Protein AF-0000000067522271 (afdb_homodimer)

Secondary structure (DSSP, 8-state):
---EEEEEEEEEEEEEES---TTT--TT--SSPPEEEEEEEEEEEESSHHHHHHHHHHHHHHT-EEEE-TTS-EEEEEEEEEEEEEE--SS-S-TT-EEEEEEEEE-TT--HHHHHHHH-GGG-/---EEEEEEEEEEEEEES---TTT--TT--SSPPEEEEEEEEEEEESSHHHHHHHHHHHHHHH-EEEE-TTS-EEEEEEEEEEEEEE--SS-S-TT-EEEEEEEEE-TT--HHHHHHHH-GGG-

Nearest PDB structures (foldseek):
  8scb-assembly1_DD  TM=2.820E-01  e=4.652E+00  Oryctolagus cuniculus

Foldseek 3Di:
DDKFKKKWKWKKKWDKDDDFAPVQDDPPDDPDDDIDMDIDIDIDIDPDQVRRQVVVVVVQQVPWDWDADSRRIIIITHTDDGDDMGTFDPDDPDPPGDRDDDDDDDDPPDDPVNVCCVPPVVVD/DDKFKKKWKWKKKWDKDDDFAPVQDDPPDDPDDDIDMDIDIDIDIDPDQVRRQVVVVVVQQVPWDWDADRRRIIIITHTDDGDDMGTFDPDDPDPPGDRDDDDDDDDPPDDPVNVCCVPPVVVD

Radius of gyration: 20.85 Å; Cα contacts (8 Å, |Δi|>4): 523; chains: 2; bounding box: 42×66×54 Å

Structure (mmCIF, N/CA/C/O backbone):
data_AF-0000000067522271-model_v1
#
loop_
_entity.id
_entity.type
_entity.pdbx_description
1 polymer S-ribosylhomocysteinase
#
loop_
_atom_site.group_PDB
_atom_site.id
_atom_site.type_symbol
_atom_site.label_atom_id
_atom_site.label_alt_id
_atom_site.label_comp_id
_atom_site.label_asym_id
_atom_site.label_entity_id
_atom_site.label_seq_id
_atom_site.pdbx_PDB_ins_code
_atom_site.Cartn_x
_atom_site.Cartn_y
_atom_site.Cartn_z
_atom_site.occupancy
_atom_site.B_iso_or_equiv
_atom_site.auth_seq_id
_atom_site.auth_comp_id
_atom_site.auth_asym_id
_atom_site.auth_atom_id
_atom_site.pdbx_PDB_model_num
ATOM 1 N N . MET A 1 1 ? -25.312 9.797 -12.719 1 64.62 1 MET A N 1
ATOM 2 C CA . MET A 1 1 ? -24.625 9.906 -11.438 1 64.62 1 MET A CA 1
ATOM 3 C C . MET A 1 1 ? -23.125 10.141 -11.633 1 64.62 1 MET A C 1
ATOM 5 O O . MET A 1 1 ? -22.562 9.742 -12.656 1 64.62 1 MET A O 1
ATOM 9 N N . GLN A 1 2 ? -22.516 11.109 -10.969 1 84.75 2 GLN A N 1
ATOM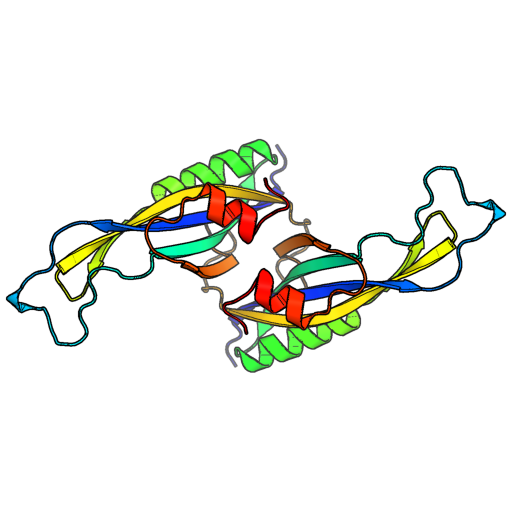 10 C CA . GLN A 1 2 ? -21.125 11.469 -11.172 1 84.75 2 GLN A CA 1
ATOM 11 C C . GLN A 1 2 ? -20.188 10.344 -10.727 1 84.75 2 GLN A C 1
ATOM 13 O O . GLN A 1 2 ? -20.422 9.711 -9.695 1 84.75 2 GLN A O 1
ATOM 18 N N . HIS A 1 3 ? -19.453 9.805 -11.672 1 93.75 3 HIS A N 1
ATOM 19 C CA . HIS A 1 3 ? -18.516 8.734 -11.352 1 93.75 3 HIS A CA 1
ATOM 20 C C . HIS A 1 3 ? -17.141 9.289 -11.031 1 93.75 3 HIS A C 1
ATOM 22 O O . HIS A 1 3 ? -16.672 10.219 -11.703 1 93.75 3 HIS A O 1
ATOM 28 N N . ASN A 1 4 ? -16.656 8.836 -9.914 1 97.12 4 ASN A N 1
ATOM 29 C CA . ASN A 1 4 ? -15.297 9.164 -9.484 1 97.12 4 ASN A CA 1
ATOM 30 C C . ASN A 1 4 ? -14.375 7.957 -9.586 1 97.12 4 ASN A C 1
ATOM 32 O O . ASN A 1 4 ? -14.82 6.84 -9.844 1 97.12 4 ASN A O 1
ATOM 36 N N . MET A 1 5 ? -13.102 8.312 -9.547 1 98.38 5 MET A N 1
ATOM 37 C CA . MET A 1 5 ? -12.102 7.25 -9.555 1 98.38 5 MET A CA 1
ATOM 38 C C . MET A 1 5 ? -11.719 6.848 -8.141 1 98.38 5 MET A C 1
ATOM 40 O O . MET A 1 5 ? -11.539 7.703 -7.273 1 98.38 5 MET A O 1
ATOM 44 N N . TYR A 1 6 ? -11.641 5.551 -7.906 1 98.81 6 TYR A N 1
ATOM 45 C CA . TYR A 1 6 ? -11.258 4.977 -6.625 1 98.81 6 TYR A CA 1
ATOM 46 C C . TYR A 1 6 ? -10.109 3.988 -6.797 1 98.81 6 TYR A C 1
ATOM 48 O O . TYR A 1 6 ? -9.977 3.352 -7.844 1 98.81 6 TYR A O 1
ATOM 56 N N . ALA A 1 7 ? -9.25 3.92 -5.844 1 98.94 7 ALA A N 1
ATOM 57 C CA . ALA A 1 7 ? -8.289 2.83 -5.691 1 98.94 7 ALA A CA 1
ATOM 58 C C . ALA A 1 7 ? -8.766 1.818 -4.656 1 98.94 7 ALA A C 1
ATOM 60 O O . ALA A 1 7 ? -9.078 2.184 -3.518 1 98.94 7 ALA A O 1
ATOM 61 N N . VAL A 1 8 ? -8.914 0.598 -5 1 98.94 8 VAL A N 1
ATOM 62 C CA . VAL A 1 8 ? -9.352 -0.466 -4.105 1 98.94 8 VAL A CA 1
ATOM 63 C C . VAL A 1 8 ? -8.18 -1.392 -3.787 1 98.94 8 VAL A C 1
ATOM 65 O O . VAL A 1 8 ? -7.559 -1.949 -4.691 1 98.94 8 VAL A O 1
ATOM 68 N N . LYS A 1 9 ? -7.84 -1.458 -2.533 1 98.88 9 LYS A N 1
ATOM 69 C CA . LYS A 1 9 ? -6.762 -2.322 -2.059 1 98.88 9 LYS A CA 1
ATOM 70 C C . LYS A 1 9 ? -7.281 -3.721 -1.737 1 98.88 9 LYS A C 1
ATOM 72 O O . LYS A 1 9 ? -8.188 -3.879 -0.917 1 98.88 9 LYS A O 1
ATOM 77 N N . LEU A 1 10 ? -6.672 -4.707 -2.35 1 98.88 10 LEU A N 1
ATOM 78 C CA . LEU A 1 10 ? -7.117 -6.094 -2.299 1 98.88 10 LEU A CA 1
ATOM 79 C C . LEU A 1 10 ? -6.012 -7 -1.76 1 98.88 10 LEU A C 1
ATOM 81 O O . LEU A 1 10 ? -4.828 -6.715 -1.94 1 98.88 10 LEU A O 1
ATOM 85 N N . LEU A 1 11 ? -6.445 -8.062 -1.114 1 98.69 11 LEU A N 1
ATOM 86 C CA . LEU A 1 11 ? -5.516 -9.07 -0.618 1 98.69 11 LEU A CA 1
ATOM 87 C C . LEU A 1 11 ? -5.809 -10.438 -1.237 1 98.69 11 LEU A C 1
ATOM 89 O O . LEU A 1 11 ? -6.938 -10.93 -1.162 1 98.69 11 LEU A O 1
ATOM 93 N N . PHE A 1 12 ? -4.809 -10.977 -1.893 1 98.5 12 PHE A N 1
ATOM 94 C CA . PHE A 1 12 ? -4.871 -12.328 -2.443 1 98.5 12 PHE A CA 1
ATOM 95 C C . PHE A 1 12 ? -3.906 -13.258 -1.714 1 98.5 12 PHE A C 1
ATOM 97 O O . PHE A 1 12 ? -2.939 -12.797 -1.102 1 98.5 12 PHE A O 1
ATOM 104 N N . GLU A 1 13 ? -4.176 -14.492 -1.814 1 97.38 13 GLU A N 1
ATOM 105 C CA . GLU A 1 13 ? -3.328 -15.531 -1.238 1 97.38 13 GLU A CA 1
ATOM 106 C C . GLU A 1 13 ? -2.982 -16.594 -2.273 1 97.38 13 GLU A C 1
ATOM 108 O O . GLU A 1 13 ? -3.846 -17.031 -3.041 1 97.38 13 GLU A O 1
ATOM 113 N N . SER A 1 14 ? -1.732 -16.922 -2.35 1 95.75 14 SER A N 1
ATOM 114 C CA . SER A 1 14 ? -1.323 -18.062 -3.16 1 95.75 14 SER A CA 1
ATOM 115 C C . SER A 1 14 ? -1.583 -19.375 -2.436 1 95.75 14 SER A C 1
ATOM 117 O O . SER A 1 14 ? -0.807 -19.781 -1.565 1 95.75 14 SER A O 1
ATOM 119 N N . VAL A 1 15 ? -2.611 -20.047 -2.826 1 93 15 VAL A N 1
ATOM 120 C CA . VAL A 1 15 ? -2.984 -21.297 -2.176 1 93 15 VAL A CA 1
ATOM 121 C C . VAL A 1 15 ? -2.414 -22.469 -2.961 1 93 15 VAL A C 1
ATOM 123 O O . VAL A 1 15 ? -2.688 -22.625 -4.152 1 93 15 VAL A O 1
ATOM 126 N N . HIS A 1 16 ? -1.598 -23.281 -2.314 1 90.56 16 HIS A N 1
ATOM 127 C CA . HIS A 1 16 ? -0.999 -24.469 -2.928 1 90.56 16 HIS A CA 1
ATOM 128 C C . HIS A 1 16 ? -1.847 -25.703 -2.676 1 90.56 16 HIS A C 1
ATOM 130 O O . HIS A 1 16 ? -2.307 -25.938 -1.554 1 90.56 16 HIS A O 1
ATOM 136 N N . SER A 1 17 ? -2.053 -26.297 -3.816 1 88.56 17 SER A N 1
ATOM 137 C CA . SER A 1 17 ? -2.797 -27.547 -3.674 1 88.56 17 SER A CA 1
ATOM 138 C C . SER A 1 17 ? -2.232 -28.625 -4.582 1 88.56 17 SER A C 1
ATOM 140 O O . SER A 1 17 ? -1.473 -28.344 -5.508 1 88.56 17 SER A O 1
ATOM 142 N N . GLY A 1 18 ? -2.527 -29.844 -4.203 1 85.69 18 GLY A N 1
ATOM 143 C CA . GLY A 1 18 ? -2.062 -30.984 -4.969 1 85.69 18 GLY A CA 1
ATOM 144 C C . GLY A 1 18 ? -0.725 -31.516 -4.492 1 85.69 18 GLY A C 1
ATOM 145 O O . GLY A 1 18 ? -0.062 -30.891 -3.66 1 85.69 18 GLY A O 1
ATOM 146 N N . GLU A 1 19 ? -0.359 -32.812 -4.953 1 88.12 19 GLU A N 1
ATOM 147 C CA . GLU A 1 19 ? 0.924 -33.438 -4.645 1 88.12 19 GLU A CA 1
ATOM 148 C C . GLU A 1 19 ? 1.947 -33.156 -5.746 1 88.12 19 GLU A C 1
ATOM 150 O O . GLU A 1 19 ? 1.602 -33.125 -6.926 1 88.12 19 GLU A O 1
ATOM 155 N N . PRO A 1 20 ? 3.139 -32.875 -5.289 1 90.12 20 PRO A N 1
ATOM 156 C CA . PRO A 1 20 ? 4.168 -32.719 -6.32 1 90.12 20 PRO A CA 1
ATOM 157 C C . PRO A 1 20 ? 4.363 -33.969 -7.164 1 90.12 20 PRO A C 1
ATOM 159 O O . PRO A 1 20 ? 4.133 -35.094 -6.688 1 90.12 20 PRO A O 1
ATOM 162 N N . ASP A 1 21 ? 4.711 -33.781 -8.422 1 92.62 21 ASP A N 1
ATOM 163 C CA . ASP A 1 21 ? 5.152 -34.875 -9.289 1 92.62 21 ASP A CA 1
ATOM 164 C C . ASP A 1 21 ? 6.527 -35.375 -8.867 1 92.62 21 ASP A C 1
ATOM 166 O O . ASP A 1 21 ? 7.523 -34.656 -8.984 1 92.62 21 ASP A O 1
ATOM 170 N N . PRO A 1 22 ? 6.582 -36.562 -8.43 1 92.06 22 PRO A N 1
ATOM 171 C CA . PRO A 1 22 ? 7.855 -37.094 -7.934 1 92.06 22 PRO A CA 1
ATOM 172 C C . PRO A 1 22 ? 8.961 -37.062 -8.984 1 92.06 22 PRO A C 1
ATOM 174 O O . PRO A 1 22 ? 10.141 -37 -8.648 1 92.06 22 PRO A O 1
ATOM 177 N N . THR A 1 23 ? 8.648 -37.156 -10.234 1 94.5 23 THR A N 1
ATOM 178 C CA . THR A 1 23 ? 9.641 -37.219 -11.312 1 94.5 23 THR A CA 1
ATOM 179 C C . THR A 1 23 ? 10.227 -35.812 -11.555 1 94.5 23 THR A C 1
ATOM 181 O O . THR A 1 23 ? 11.242 -35.688 -12.234 1 94.5 23 THR A O 1
ATOM 184 N N . LYS A 1 24 ? 9.594 -34.844 -10.953 1 92.94 24 LYS A N 1
ATOM 185 C CA . LYS A 1 24 ? 10.039 -33.469 -11.18 1 92.94 24 LYS A CA 1
ATOM 186 C C . LYS A 1 24 ? 10.758 -32.906 -9.953 1 92.94 24 LYS A C 1
ATOM 188 O O . LYS A 1 24 ? 11.352 -31.828 -10.008 1 92.94 24 LYS A O 1
ATOM 193 N N . MET A 1 25 ? 10.664 -33.594 -8.906 1 89.81 25 MET A N 1
ATOM 194 C CA . MET A 1 25 ? 11.25 -33.125 -7.66 1 89.81 25 MET A CA 1
ATOM 195 C C . MET A 1 25 ? 12.773 -33.156 -7.719 1 89.81 25 MET A C 1
ATOM 197 O O . MET A 1 25 ? 13.352 -34.125 -8.227 1 89.81 25 MET A O 1
ATOM 201 N N . ASP A 1 26 ? 13.359 -32.031 -7.293 1 91.62 26 ASP A N 1
ATOM 202 C CA . ASP A 1 26 ? 14.82 -31.953 -7.191 1 91.62 26 ASP A CA 1
ATOM 203 C C . ASP A 1 26 ? 15.25 -31.625 -5.77 1 91.62 26 ASP A C 1
ATOM 205 O O . ASP A 1 26 ? 14.453 -31.703 -4.832 1 91.62 26 ASP A O 1
ATOM 209 N N . GLU A 1 27 ? 16.5 -31.328 -5.516 1 90.38 27 GLU A N 1
ATOM 210 C CA . GLU A 1 27 ? 17.047 -31.125 -4.18 1 90.38 27 GLU A CA 1
ATOM 211 C C . GLU A 1 27 ? 16.547 -29.828 -3.572 1 90.38 27 GLU A C 1
ATOM 213 O O . GLU A 1 27 ? 16.656 -29.609 -2.363 1 90.38 27 GLU A O 1
ATOM 218 N N . HIS A 1 28 ? 15.844 -29.031 -4.426 1 87.38 28 HIS A N 1
ATOM 219 C CA . HIS A 1 28 ? 15.406 -27.734 -3.955 1 87.38 28 HIS A CA 1
ATOM 220 C C . HIS A 1 28 ? 13.93 -27.75 -3.564 1 87.38 28 HIS A C 1
ATOM 222 O O . HIS A 1 28 ? 13.398 -26.766 -3.066 1 87.38 28 HIS A O 1
ATOM 228 N N . TYR A 1 29 ? 13.312 -28.906 -3.768 1 87.62 29 TYR A N 1
ATOM 229 C CA . TYR A 1 29 ? 11.906 -29 -3.404 1 87.62 29 TYR A CA 1
ATOM 230 C C . TYR A 1 29 ? 11.719 -28.875 -1.896 1 87.62 29 TYR A C 1
ATOM 232 O O . TYR A 1 29 ? 12.414 -29.547 -1.123 1 87.62 29 TYR A O 1
ATOM 240 N N . GLU A 1 30 ? 10.781 -27.906 -1.518 1 82.62 30 GLU A N 1
ATOM 241 C CA . GLU A 1 30 ? 10.391 -27.766 -0.118 1 82.62 30 GLU A CA 1
ATOM 242 C C . GLU A 1 30 ? 8.883 -27.922 0.055 1 82.62 30 GLU A C 1
ATOM 244 O O . GLU A 1 30 ? 8.102 -27.219 -0.584 1 82.62 30 GLU A O 1
ATOM 249 N N . GLU A 1 31 ? 8.508 -28.859 0.869 1 75.94 31 GLU A N 1
ATOM 250 C CA . GLU A 1 31 ? 7.098 -29.125 1.128 1 75.94 31 GLU A CA 1
ATOM 251 C C . GLU A 1 31 ? 6.457 -28.016 1.942 1 75.94 31 GLU A C 1
ATOM 253 O O . GLU A 1 31 ? 5.293 -27.672 1.729 1 75.94 31 GLU A O 1
ATOM 258 N N . ASN A 1 32 ? 7.203 -27.484 2.918 1 76.31 32 ASN A N 1
ATOM 259 C CA . ASN A 1 32 ? 6.668 -26.469 3.811 1 76.31 32 ASN A CA 1
ATOM 260 C C . ASN A 1 32 ? 7.125 -25.062 3.402 1 76.31 32 ASN A C 1
ATOM 262 O O . ASN A 1 32 ? 7.812 -24.391 4.164 1 76.31 32 ASN A O 1
ATOM 266 N N . HIS A 1 33 ? 6.633 -24.75 2.211 1 77.19 33 HIS A N 1
ATOM 267 C CA . HIS A 1 33 ? 7.07 -23.438 1.725 1 77.19 33 HIS A CA 1
ATOM 268 C C . HIS A 1 33 ? 6.156 -22.328 2.234 1 77.19 33 HIS A C 1
ATOM 270 O O . HIS A 1 33 ? 4.984 -22.578 2.535 1 77.19 33 HIS A O 1
ATOM 276 N N . ASP A 1 34 ? 6.73 -21.188 2.371 1 81.56 34 ASP A N 1
ATOM 277 C CA . ASP A 1 34 ? 6.016 -19.984 2.758 1 81.56 34 ASP A CA 1
ATOM 278 C C . ASP A 1 34 ? 4.836 -19.719 1.823 1 81.56 34 ASP A C 1
ATOM 280 O O . ASP A 1 34 ? 4.824 -20.188 0.684 1 81.56 34 ASP A O 1
ATOM 284 N N . THR A 1 35 ? 3.832 -19.203 2.416 1 90.62 35 THR A N 1
ATOM 285 C CA . THR A 1 35 ? 2.705 -18.734 1.626 1 90.62 35 THR A CA 1
ATOM 286 C C . THR A 1 35 ? 2.965 -17.312 1.116 1 90.62 35 THR A C 1
ATOM 288 O O . THR A 1 35 ? 3.559 -16.5 1.82 1 90.62 35 THR A O 1
ATOM 291 N N . LEU A 1 36 ? 2.57 -17.109 -0.065 1 94.06 36 LEU A N 1
ATOM 292 C CA . LEU A 1 36 ? 2.713 -15.781 -0.662 1 94.06 36 LEU A CA 1
ATOM 293 C C . LEU A 1 36 ? 1.373 -15.055 -0.697 1 94.06 36 LEU A C 1
ATOM 295 O O . LEU A 1 36 ? 0.37 -15.609 -1.144 1 94.06 36 LEU A O 1
ATOM 299 N N . PHE A 1 37 ? 1.393 -13.891 -0.084 1 96.81 37 PHE A N 1
ATOM 300 C CA . PHE A 1 37 ? 0.255 -12.992 -0.249 1 96.81 37 PHE A CA 1
ATOM 301 C C . PHE A 1 37 ? 0.591 -11.867 -1.221 1 96.81 37 PHE A C 1
ATOM 303 O O . PHE A 1 37 ? 1.756 -11.492 -1.358 1 96.81 37 PHE A O 1
ATOM 310 N N . GLU A 1 38 ? -0.422 -11.422 -1.866 1 97.75 38 GLU A N 1
ATOM 311 C CA . GLU A 1 38 ? -0.297 -10.266 -2.74 1 97.75 38 GLU A CA 1
ATOM 312 C C . GLU A 1 38 ? -1.273 -9.164 -2.336 1 97.75 38 GLU A C 1
ATOM 314 O O . GLU A 1 38 ? -2.484 -9.391 -2.283 1 97.75 38 GLU A O 1
ATOM 319 N N . GLU A 1 39 ? -0.762 -8.047 -1.969 1 98.31 39 GLU A N 1
ATOM 320 C CA . GLU A 1 39 ? -1.547 -6.82 -1.939 1 98.31 39 GLU A CA 1
ATOM 321 C C . GLU A 1 39 ? -1.606 -6.168 -3.318 1 98.31 39 GLU A C 1
ATOM 323 O O . GLU A 1 39 ? -0.57 -5.906 -3.932 1 98.31 39 GLU A O 1
ATOM 328 N N . SER A 1 40 ? -2.779 -5.973 -3.834 1 98.69 40 SER A N 1
ATOM 329 C CA . SER A 1 40 ? -2.996 -5.332 -5.129 1 98.69 40 SER A CA 1
ATOM 330 C C . SER A 1 40 ? -3.908 -4.117 -4.996 1 98.69 40 SER A C 1
ATOM 332 O O . SER A 1 40 ? -4.91 -4.16 -4.281 1 98.69 40 SER A O 1
ATOM 334 N N . ILE A 1 41 ? -3.492 -3.01 -5.621 1 98.94 41 ILE A N 1
ATOM 335 C CA . ILE A 1 41 ? -4.348 -1.83 -5.695 1 98.94 41 ILE A CA 1
ATOM 336 C C . ILE A 1 41 ? -4.84 -1.641 -7.133 1 98.94 41 ILE A C 1
ATOM 338 O O . ILE A 1 41 ? -4.035 -1.482 -8.055 1 98.94 41 ILE A O 1
ATOM 342 N N . ILE A 1 42 ? -6.172 -1.622 -7.293 1 98.94 42 ILE A N 1
ATOM 343 C CA . ILE A 1 42 ? -6.707 -1.465 -8.641 1 98.94 42 ILE A CA 1
ATOM 344 C C . ILE A 1 42 ? -7.543 -0.19 -8.719 1 98.94 42 ILE A C 1
ATOM 346 O O . ILE A 1 42 ? -8.078 0.273 -7.707 1 98.94 42 ILE A O 1
ATOM 350 N N . LEU A 1 43 ? -7.664 0.34 -9.938 1 98.81 43 LEU A N 1
ATOM 351 C CA . LEU A 1 43 ? -8.508 1.496 -10.219 1 98.81 43 LEU A CA 1
ATOM 352 C C . LEU A 1 43 ? -9.945 1.068 -10.492 1 98.81 43 LEU A C 1
ATOM 354 O O . LEU A 1 43 ? -10.188 0.097 -11.211 1 98.81 43 LEU A O 1
ATOM 358 N N . VAL A 1 44 ? -10.859 1.749 -9.914 1 98.81 44 VAL A N 1
ATOM 359 C CA . VAL A 1 44 ? -12.273 1.479 -10.117 1 98.81 44 VAL A CA 1
ATOM 360 C C . VAL A 1 44 ? -13.031 2.793 -10.305 1 98.81 44 VAL A C 1
ATOM 362 O O . VAL A 1 44 ? -12.875 3.729 -9.523 1 98.81 44 VAL A O 1
ATOM 365 N N . LYS A 1 45 ? -13.75 2.902 -11.359 1 98.31 45 LYS A N 1
ATOM 366 C CA . LYS A 1 45 ? -14.695 3.998 -11.539 1 98.31 45 LYS A CA 1
ATOM 367 C C . LYS A 1 45 ? -16.047 3.662 -10.914 1 98.31 45 LYS A C 1
ATOM 369 O O . LYS A 1 45 ? -16.641 2.629 -11.234 1 98.31 45 LYS A O 1
ATOM 374 N N . ALA A 1 46 ? -16.516 4.469 -10.016 1 98.5 46 ALA A N 1
ATOM 375 C CA . ALA A 1 46 ? -17.766 4.176 -9.305 1 98.5 46 ALA A CA 1
ATOM 376 C C . ALA A 1 46 ? -18.453 5.461 -8.859 1 98.5 46 ALA A C 1
ATOM 378 O O . ALA A 1 46 ? -17.844 6.539 -8.891 1 98.5 46 ALA A O 1
ATOM 379 N N . SER A 1 47 ? -19.641 5.34 -8.414 1 97.62 47 SER A N 1
ATOM 380 C CA . SER A 1 47 ? -20.438 6.5 -8 1 97.62 47 SER A CA 1
ATOM 381 C C . SER A 1 47 ? -20.297 6.746 -6.504 1 97.62 47 SER A C 1
ATOM 383 O O . SER A 1 47 ? -20.891 7.699 -5.977 1 97.62 47 SER A O 1
ATOM 385 N N . GLY A 1 48 ? -19.562 5.914 -5.82 1 97.62 48 GLY A N 1
ATOM 386 C CA . GLY A 1 48 ? -19.359 6.039 -4.383 1 97.62 48 GLY A CA 1
ATOM 387 C C . GLY A 1 48 ? -18.484 4.945 -3.809 1 97.62 48 GLY A C 1
ATOM 388 O O . GLY A 1 48 ? -18.141 3.984 -4.504 1 97.62 48 GLY A O 1
ATOM 389 N N . LEU A 1 49 ? -18.203 5.133 -2.559 1 98.06 49 LEU A N 1
ATOM 390 C CA . LEU A 1 49 ? -17.297 4.215 -1.871 1 98.06 49 LEU A CA 1
ATOM 391 C C . LEU A 1 49 ? -17.875 2.803 -1.847 1 98.06 49 LEU A C 1
ATOM 393 O O . LEU A 1 49 ? -17.156 1.832 -2.084 1 98.06 49 LEU A O 1
ATOM 397 N N . GLU A 1 50 ? -19.141 2.689 -1.584 1 98.19 50 GLU A N 1
ATOM 398 C CA . GLU A 1 50 ? -19.766 1.378 -1.482 1 98.19 50 GLU A CA 1
ATOM 399 C C . GLU A 1 50 ? -19.734 0.646 -2.82 1 98.19 50 GLU A C 1
ATOM 401 O O . GLU A 1 50 ? -19.422 -0.543 -2.877 1 98.19 50 GLU A O 1
ATOM 406 N N . GLU A 1 51 ? -20.094 1.365 -3.816 1 98.62 51 GLU A N 1
ATOM 407 C CA . GLU A 1 51 ? -20.062 0.756 -5.145 1 98.62 51 GLU A CA 1
ATOM 408 C C . GLU A 1 51 ? -18.641 0.39 -5.543 1 98.62 51 GLU A C 1
ATOM 410 O O . GLU A 1 51 ? -18.406 -0.66 -6.148 1 98.62 51 GLU A O 1
ATOM 415 N N . ALA A 1 52 ? -17.656 1.265 -5.262 1 98.81 52 ALA A N 1
ATOM 416 C CA . ALA A 1 52 ? -16.266 0.976 -5.555 1 98.81 52 ALA A CA 1
ATOM 417 C C . ALA A 1 52 ? -15.805 -0.297 -4.848 1 98.81 52 ALA A C 1
ATOM 419 O O . ALA A 1 52 ? -15.102 -1.124 -5.438 1 98.81 52 ALA A O 1
ATOM 420 N N . HIS A 1 53 ? -16.234 -0.44 -3.588 1 98.88 53 HIS A N 1
ATOM 421 C CA . HIS A 1 53 ? -15.914 -1.642 -2.822 1 98.88 53 HIS A CA 1
ATOM 422 C C . HIS A 1 53 ? -16.484 -2.887 -3.496 1 98.88 53 HIS A C 1
ATOM 424 O O . HIS A 1 53 ? -15.766 -3.863 -3.717 1 98.88 53 HIS A O 1
ATOM 430 N N . ALA A 1 54 ? -17.719 -2.811 -3.846 1 98.81 54 ALA A N 1
ATOM 431 C CA . ALA A 1 54 ? -18.406 -3.963 -4.43 1 98.81 54 ALA A CA 1
ATOM 432 C C . ALA A 1 54 ? -17.797 -4.34 -5.773 1 98.81 54 ALA A C 1
ATOM 434 O O . ALA A 1 54 ? -17.562 -5.52 -6.051 1 98.81 54 ALA A O 1
ATOM 435 N N . LEU A 1 55 ? -17.594 -3.344 -6.578 1 98.75 55 LEU A N 1
ATOM 436 C CA . LEU A 1 55 ? -17 -3.592 -7.891 1 98.75 55 LEU A CA 1
ATOM 437 C C . LEU A 1 55 ? -15.586 -4.133 -7.758 1 98.75 55 LEU A C 1
ATOM 439 O O . LEU A 1 55 ? -15.195 -5.051 -8.484 1 98.75 55 LEU A O 1
ATOM 443 N N . GLY A 1 56 ? -14.781 -3.551 -6.836 1 98.88 56 GLY A N 1
ATOM 444 C CA . GLY A 1 56 ? -13.453 -4.074 -6.578 1 98.88 56 GLY A CA 1
ATOM 445 C C . GLY A 1 56 ? -13.453 -5.535 -6.164 1 98.88 56 GLY A C 1
ATOM 446 O O . GLY A 1 56 ? -12.633 -6.324 -6.645 1 98.88 56 GLY A O 1
ATOM 447 N N . GLU A 1 57 ? -14.391 -5.84 -5.297 1 98.81 57 GLU A N 1
ATOM 448 C CA . GLU A 1 57 ? -14.523 -7.219 -4.844 1 98.81 57 GLU A CA 1
ATOM 449 C C . GLU A 1 57 ? -14.883 -8.148 -6.004 1 98.81 57 GLU A C 1
ATOM 451 O O . GLU A 1 57 ? -14.305 -9.227 -6.141 1 98.81 57 GLU A O 1
ATOM 456 N N . GLN A 1 58 ? -15.781 -7.73 -6.812 1 98.81 58 GLN A N 1
ATOM 457 C CA . GLN A 1 58 ? -16.188 -8.523 -7.961 1 98.81 58 GLN A CA 1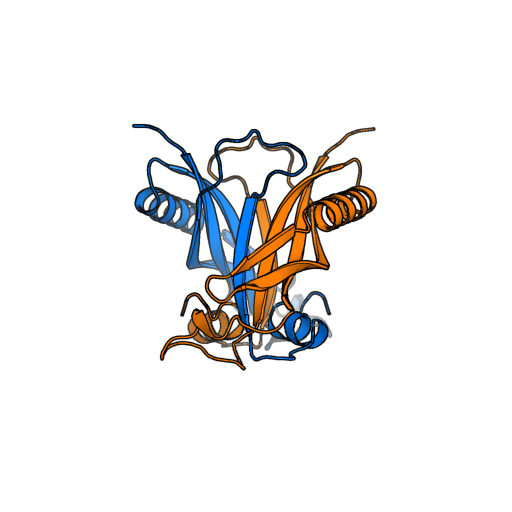
ATOM 458 C C . GLN A 1 58 ? -15.031 -8.766 -8.914 1 98.81 58 GLN A C 1
ATOM 460 O O . GLN A 1 58 ? -14.812 -9.891 -9.375 1 98.81 58 GLN A O 1
ATOM 465 N N . ILE A 1 59 ? -14.32 -7.754 -9.227 1 98.81 59 ILE A N 1
ATOM 466 C CA . ILE A 1 59 ? -13.164 -7.848 -10.109 1 98.81 59 ILE A CA 1
ATOM 467 C C . ILE A 1 59 ? -12.133 -8.805 -9.516 1 98.81 59 ILE A C 1
ATOM 469 O O . ILE A 1 59 ? -11.555 -9.617 -10.234 1 98.81 59 ILE A O 1
ATOM 473 N N . ALA A 1 60 ? -11.891 -8.672 -8.18 1 98.81 60 ALA A N 1
ATOM 474 C CA . ALA A 1 60 ? -10.93 -9.523 -7.492 1 98.81 60 ALA A CA 1
ATOM 475 C C . ALA A 1 60 ? -11.312 -10.992 -7.605 1 98.81 60 ALA A C 1
ATOM 477 O O . ALA A 1 60 ? -10.477 -11.836 -7.926 1 98.81 60 ALA A O 1
ATOM 478 N N . ILE A 1 61 ? -12.57 -11.25 -7.336 1 98.62 61 ILE A N 1
ATOM 479 C CA . ILE A 1 61 ? -13.062 -12.625 -7.406 1 98.62 61 ILE A CA 1
ATOM 480 C C . ILE A 1 61 ? -12.891 -13.164 -8.82 1 98.62 61 ILE A C 1
ATOM 482 O O . ILE A 1 61 ? -12.438 -14.297 -9.016 1 98.62 61 ILE A O 1
ATOM 486 N N . GLN A 1 62 ? -13.172 -12.352 -9.812 1 98.38 62 GLN A N 1
ATOM 487 C CA . GLN A 1 62 ? -13.07 -12.758 -11.211 1 98.38 62 GLN A CA 1
ATOM 488 C C . GLN A 1 62 ? -11.617 -12.938 -11.633 1 98.38 62 GLN A C 1
ATOM 490 O O . GLN A 1 62 ? -11.328 -13.609 -12.625 1 98.38 62 GLN A O 1
ATOM 495 N N . SER A 1 63 ? -10.703 -12.336 -10.93 1 98.19 63 SER A N 1
ATOM 496 C CA . SER A 1 63 ? -9.289 -12.359 -11.305 1 98.19 63 SER A CA 1
ATOM 497 C C . SER A 1 63 ? -8.594 -13.594 -10.742 1 98.19 63 SER A C 1
ATOM 499 O O . SER A 1 63 ? -7.43 -13.852 -11.062 1 98.19 63 SER A O 1
ATOM 501 N N . GLU A 1 64 ? -9.273 -14.375 -9.875 1 98.12 64 GLU A N 1
ATOM 502 C CA . GLU A 1 64 ? -8.656 -15.594 -9.359 1 98.12 64 GLU A CA 1
ATOM 503 C C . GLU A 1 64 ? -8.219 -16.516 -10.492 1 98.12 64 GLU A C 1
ATOM 505 O O . GLU A 1 64 ? -8.906 -16.625 -11.508 1 98.12 64 GLU A O 1
ATOM 510 N N . HIS A 1 65 ? -7.055 -17.078 -10.336 1 97.69 65 HIS A N 1
ATOM 511 C CA . HIS A 1 65 ? -6.531 -17.953 -11.367 1 97.69 65 HIS A CA 1
ATOM 512 C C . HIS A 1 65 ? -5.625 -19.031 -10.773 1 97.69 65 HIS A C 1
ATOM 514 O O . HIS A 1 65 ? -5.125 -18.875 -9.656 1 97.69 65 HIS A O 1
ATOM 520 N N . THR A 1 66 ? -5.48 -20.094 -11.516 1 96.5 66 THR A N 1
ATOM 521 C CA . THR A 1 66 ? -4.719 -21.266 -11.086 1 96.5 66 THR A CA 1
ATOM 522 C C . THR A 1 66 ? -3.68 -21.641 -12.133 1 96.5 66 THR A C 1
ATOM 524 O O . THR A 1 66 ? -3.92 -21.5 -13.336 1 96.5 66 THR A O 1
ATOM 527 N N . TYR A 1 67 ? -2.568 -22.016 -11.703 1 96.25 67 TYR A N 1
ATOM 528 C CA . TYR A 1 67 ? -1.546 -22.562 -12.586 1 96.25 67 TYR A CA 1
ATOM 529 C C . TYR A 1 67 ? -0.74 -23.656 -11.891 1 96.25 67 TYR A C 1
ATOM 531 O O . TYR A 1 67 ? -0.791 -23.781 -10.664 1 96.25 67 TYR A O 1
ATOM 539 N N . ASP A 1 68 ? 0.012 -24.453 -12.703 1 93.5 68 ASP A N 1
ATOM 540 C CA . ASP A 1 68 ? 0.896 -25.484 -12.141 1 93.5 68 ASP A CA 1
ATOM 541 C C . ASP A 1 68 ? 2.32 -24.953 -12 1 93.5 68 ASP A C 1
ATOM 543 O O . ASP A 1 68 ? 2.844 -24.297 -12.906 1 93.5 68 ASP A O 1
ATOM 547 N N . ASN A 1 69 ? 2.852 -25.203 -10.82 1 91.06 69 ASN A N 1
ATOM 548 C CA . ASN A 1 69 ? 4.262 -24.844 -10.703 1 91.06 69 ASN A CA 1
ATOM 549 C C . ASN A 1 69 ? 5.156 -25.891 -11.359 1 91.06 69 ASN A C 1
ATOM 551 O O . ASN A 1 69 ? 4.668 -26.812 -12.031 1 91.06 69 ASN A O 1
ATOM 555 N N . MET A 1 70 ? 6.469 -25.719 -11.211 1 90.62 70 MET A N 1
ATOM 556 C CA . MET A 1 70 ? 7.434 -26.562 -11.906 1 90.62 70 MET A CA 1
ATOM 557 C C . MET A 1 70 ? 7.379 -27.984 -11.375 1 90.62 70 MET A C 1
ATOM 559 O O . MET A 1 70 ? 7.824 -28.922 -12.055 1 90.62 70 MET A O 1
ATOM 563 N N . TYR A 1 71 ? 6.859 -28.25 -10.203 1 92.56 71 TYR A N 1
ATOM 564 C CA . TYR A 1 71 ? 6.793 -29.578 -9.609 1 92.56 71 TYR A CA 1
ATOM 565 C C . TYR A 1 71 ? 5.434 -30.219 -9.867 1 92.56 71 TYR A C 1
ATOM 567 O O . TYR A 1 71 ? 5.164 -31.328 -9.383 1 92.56 71 TYR A O 1
ATOM 575 N N . GLY A 1 72 ? 4.602 -29.438 -10.484 1 90.69 72 GLY A N 1
ATOM 576 C CA . GLY A 1 72 ? 3.299 -29.984 -10.82 1 90.69 72 GLY A CA 1
ATOM 577 C C . GLY A 1 72 ? 2.24 -29.703 -9.773 1 90.69 72 GLY A C 1
ATOM 578 O O . GLY A 1 72 ? 1.124 -30.219 -9.852 1 90.69 72 GLY A O 1
ATOM 579 N N . GLU A 1 73 ? 2.641 -29 -8.773 1 91.69 73 GLU A N 1
ATOM 580 C CA . GLU A 1 73 ? 1.651 -28.578 -7.785 1 91.69 73 GLU A CA 1
ATOM 581 C C . GLU A 1 73 ? 0.794 -27.438 -8.32 1 91.69 73 GLU A C 1
ATOM 583 O O . GLU A 1 73 ? 1.283 -26.578 -9.055 1 91.69 73 GLU A O 1
ATOM 588 N N . GLN A 1 74 ? -0.474 -27.391 -7.906 1 93.44 74 GLN A N 1
ATOM 589 C CA . GLN A 1 74 ? -1.384 -26.328 -8.328 1 93.44 74 GLN A CA 1
ATOM 590 C C . GLN A 1 74 ? -1.335 -25.156 -7.367 1 93.44 74 GLN A C 1
ATOM 592 O O . GLN A 1 74 ? -1.444 -25.328 -6.152 1 93.44 74 GLN A O 1
ATOM 597 N N . ILE A 1 75 ? -1.118 -24.047 -7.945 1 94.62 75 ILE A N 1
ATOM 598 C CA . ILE A 1 75 ? -1.155 -22.812 -7.188 1 94.62 75 ILE A CA 1
ATOM 599 C C . ILE A 1 75 ? -2.371 -21.984 -7.602 1 94.62 75 ILE A C 1
ATOM 601 O O . ILE A 1 75 ? -2.566 -21.719 -8.789 1 94.62 75 ILE A O 1
ATOM 605 N N . THR A 1 76 ? -3.24 -21.641 -6.664 1 95.94 76 THR A N 1
ATOM 606 C CA . THR A 1 76 ? -4.402 -20.797 -6.918 1 95.94 76 THR A CA 1
ATOM 607 C C . THR A 1 76 ? -4.273 -19.469 -6.184 1 95.94 76 THR A C 1
ATOM 609 O O . THR A 1 76 ? -4.066 -19.438 -4.969 1 95.94 76 THR A O 1
ATOM 612 N N . TRP A 1 77 ? -4.273 -18.406 -6.957 1 97.62 77 TRP A N 1
ATOM 613 C CA . TRP A 1 77 ? -4.383 -17.094 -6.355 1 97.62 77 TRP A CA 1
ATOM 614 C C . TRP A 1 77 ? -5.832 -16.766 -6.02 1 97.62 77 TRP A C 1
ATOM 616 O O . TRP A 1 77 ? -6.645 -16.531 -6.918 1 97.62 77 TRP A O 1
ATOM 626 N N . THR A 1 78 ? -6.047 -16.75 -4.707 1 97.69 78 THR A N 1
ATOM 627 C CA . THR A 1 78 ? -7.414 -16.641 -4.207 1 97.69 78 THR A CA 1
ATOM 628 C C . THR A 1 78 ? -7.633 -15.297 -3.521 1 97.69 78 THR A C 1
ATOM 630 O O . THR A 1 78 ? -6.816 -14.875 -2.699 1 97.69 78 THR A O 1
ATOM 633 N N . PHE A 1 79 ? -8.719 -14.656 -3.916 1 98.75 79 PHE A N 1
ATOM 634 C CA . PHE A 1 79 ? -9.102 -13.414 -3.26 1 98.75 79 PHE A CA 1
ATOM 635 C C . PHE A 1 79 ? -9.5 -13.664 -1.812 1 98.75 79 PHE A C 1
ATOM 637 O O . PHE A 1 79 ? -10.266 -14.586 -1.524 1 98.75 79 PHE A O 1
ATOM 644 N N . ARG A 1 80 ? -9.016 -12.773 -0.903 1 98.31 80 ARG A N 1
ATOM 645 C CA . ARG A 1 80 ? -9.297 -13 0.51 1 98.31 80 ARG A CA 1
ATOM 646 C C . ARG A 1 80 ? -10.07 -11.828 1.106 1 98.31 80 ARG A C 1
ATOM 648 O O . ARG A 1 80 ? -11 -12.031 1.891 1 98.31 80 ARG A O 1
ATOM 655 N N . LYS A 1 81 ? -9.664 -10.562 0.673 1 97.75 81 LYS A N 1
ATOM 656 C CA . LYS A 1 81 ? -10.258 -9.445 1.401 1 97.75 81 LYS A CA 1
ATOM 657 C C . LYS A 1 81 ? -10.07 -8.133 0.642 1 97.75 81 LYS A C 1
ATOM 659 O O . LYS A 1 81 ? -9.023 -7.898 0.044 1 97.75 81 LYS A O 1
ATOM 664 N N . VAL A 1 82 ? -11.117 -7.312 0.633 1 98.62 82 VAL A N 1
ATOM 665 C CA . VAL A 1 82 ? -10.922 -5.891 0.352 1 98.62 82 VAL A CA 1
ATOM 666 C C . VAL A 1 82 ? -10.383 -5.188 1.597 1 98.62 82 VAL A C 1
ATOM 668 O O . VAL A 1 82 ? -11.039 -5.176 2.641 1 98.62 82 VAL A O 1
ATOM 671 N N . LEU A 1 83 ? -9.234 -4.59 1.511 1 98.38 83 LEU A N 1
ATOM 672 C CA . LEU A 1 83 ? -8.602 -3.984 2.678 1 98.38 83 LEU A CA 1
ATOM 673 C C . LEU A 1 83 ? -9.062 -2.539 2.854 1 98.38 83 LEU A C 1
ATOM 675 O O . LEU A 1 83 ? -9.266 -2.082 3.979 1 98.38 83 LEU A O 1
ATOM 679 N N . HIS A 1 84 ? -9.219 -1.817 1.773 1 98.38 84 HIS A N 1
ATOM 680 C CA . HIS A 1 84 ? -9.445 -0.379 1.851 1 98.38 84 HIS A CA 1
ATOM 681 C C . HIS A 1 84 ? -9.875 0.185 0.5 1 98.38 84 HIS A C 1
ATOM 683 O O . HIS A 1 84 ? -9.438 -0.297 -0.546 1 98.38 84 HIS A O 1
ATOM 689 N N . VAL A 1 85 ? -10.781 1.05 0.475 1 98.69 85 VAL A N 1
ATOM 690 C CA . VAL A 1 85 ? -11.148 1.826 -0.705 1 98.69 85 VAL A CA 1
ATOM 691 C C . VAL A 1 85 ? -10.711 3.279 -0.524 1 98.69 85 VAL A C 1
ATOM 693 O O . VAL A 1 85 ? -11.039 3.91 0.484 1 98.69 85 VAL A O 1
ATOM 696 N N . PHE A 1 86 ? -10 3.834 -1.469 1 98.62 86 PHE A N 1
ATOM 697 C CA . PHE A 1 86 ? -9.438 5.18 -1.451 1 98.62 86 PHE A CA 1
ATOM 698 C C . PHE A 1 86 ? -9.977 6.004 -2.615 1 98.62 86 PHE A C 1
ATOM 700 O O . PHE A 1 86 ? -9.875 5.59 -3.773 1 98.62 86 PHE A O 1
ATOM 707 N N . GLU A 1 87 ? -10.523 7.113 -2.285 1 98.56 87 GLU A N 1
ATOM 708 C CA . GLU A 1 87 ? -11.031 7.98 -3.342 1 98.56 87 GLU A CA 1
ATOM 709 C C . GLU A 1 87 ? -9.93 8.883 -3.9 1 98.56 87 GLU A C 1
ATOM 711 O O . GLU A 1 87 ? -9.258 9.586 -3.146 1 98.56 87 GLU A O 1
ATOM 716 N N . LEU A 1 88 ? -9.766 8.852 -5.227 1 98.5 88 LEU A N 1
ATOM 717 C CA . LEU A 1 88 ? -8.812 9.742 -5.887 1 98.5 88 LEU A CA 1
ATOM 718 C C . LEU A 1 88 ? -9.453 11.102 -6.172 1 98.5 88 LEU A C 1
ATOM 720 O O . LEU A 1 88 ? -10.664 11.195 -6.363 1 98.5 88 LEU A O 1
ATOM 724 N N . ASP A 1 89 ? -8.562 12.125 -6.223 1 96.62 89 ASP A N 1
ATOM 725 C CA . ASP A 1 89 ? -9.094 13.414 -6.641 1 96.62 89 ASP A CA 1
ATOM 726 C C . ASP A 1 89 ? -9.352 13.445 -8.148 1 96.62 89 ASP A C 1
ATOM 728 O O . ASP A 1 89 ? -9.016 12.492 -8.859 1 96.62 89 ASP A O 1
ATOM 732 N N . ASN A 1 90 ? -9.906 14.453 -8.602 1 94.44 90 ASN A N 1
ATOM 733 C CA . ASN A 1 90 ? -10.32 14.531 -10 1 94.44 90 ASN A CA 1
ATOM 734 C C . ASN A 1 90 ? -9.211 15.094 -10.883 1 94.44 90 ASN A C 1
ATOM 736 O O . ASN A 1 90 ? -9.43 15.383 -12.062 1 94.44 90 ASN A O 1
ATOM 740 N N . ALA A 1 91 ? -8.039 15.234 -10.344 1 94.75 91 ALA A N 1
ATOM 741 C CA . ALA A 1 91 ? -6.918 15.727 -11.148 1 94.75 91 ALA A CA 1
ATOM 742 C C . ALA A 1 91 ? -6.527 14.711 -12.219 1 94.75 91 ALA A C 1
ATOM 744 O O . ALA A 1 91 ? -6.785 13.516 -12.078 1 94.75 91 ALA A O 1
ATOM 745 N N . PRO A 1 92 ? -5.938 15.18 -13.305 1 96.38 92 PRO A N 1
ATOM 746 C CA . PRO A 1 92 ? -5.48 14.258 -14.352 1 96.38 92 PRO A CA 1
ATOM 747 C C . PRO A 1 92 ? -4.402 13.289 -13.859 1 96.38 92 PRO A C 1
ATOM 749 O O . PRO A 1 92 ? -3.719 13.578 -12.875 1 96.38 92 PRO A O 1
ATOM 752 N N . PHE A 1 93 ? -4.367 12.164 -14.555 1 97.56 93 PHE A N 1
ATOM 753 C CA . PHE A 1 93 ? -3.32 11.195 -14.258 1 97.56 93 PHE A CA 1
ATOM 754 C C . PHE A 1 93 ? -1.986 11.648 -14.836 1 97.56 93 PHE A C 1
ATOM 756 O O . PHE A 1 93 ? -1.601 11.219 -15.93 1 97.56 93 PHE A O 1
ATOM 763 N N . GLU A 1 94 ? -1.335 12.453 -14.07 1 97.38 94 GLU A N 1
ATOM 764 C CA . GLU A 1 94 ? -0.027 12.992 -14.438 1 97.38 94 GLU A CA 1
ATOM 765 C C . GLU A 1 94 ? 0.978 12.82 -13.305 1 97.38 94 GLU A C 1
ATOM 767 O O . GLU A 1 94 ? 0.608 12.43 -12.195 1 97.38 94 GLU A O 1
ATOM 772 N N . THR A 1 95 ? 2.211 13.086 -13.656 1 98.44 95 THR A N 1
ATOM 773 C CA . THR A 1 95 ? 3.264 13.008 -12.648 1 98.44 95 THR A CA 1
ATOM 774 C C . THR A 1 95 ? 2.895 13.836 -11.414 1 98.44 95 THR A C 1
ATOM 776 O O . THR A 1 95 ? 2.502 15 -11.539 1 98.44 95 THR A O 1
ATOM 779 N N . GLY A 1 96 ? 2.996 13.242 -10.266 1 98.31 96 GLY A N 1
ATOM 780 C CA . GLY A 1 96 ? 2.689 13.922 -9.023 1 98.31 96 GLY A CA 1
ATOM 781 C C . GLY A 1 96 ? 1.327 13.562 -8.461 1 98.31 96 GLY A C 1
ATOM 782 O O . GLY A 1 96 ? 1.049 13.812 -7.285 1 98.31 96 GLY A O 1
ATOM 783 N N . LYS A 1 97 ? 0.465 12.984 -9.312 1 98.38 97 LYS A N 1
ATOM 784 C CA . LYS A 1 97 ? -0.863 12.617 -8.828 1 98.38 97 LYS A CA 1
ATOM 785 C C . LYS A 1 97 ? -0.78 11.516 -7.773 1 98.38 97 LYS A C 1
ATOM 787 O O . LYS A 1 97 ? -0.14 10.484 -7.992 1 98.38 97 LYS A O 1
ATOM 792 N N . GLU A 1 98 ? -1.427 11.695 -6.648 1 98.81 98 GLU A N 1
ATOM 793 C CA . GLU A 1 98 ? -1.499 10.672 -5.613 1 98.81 98 GLU A CA 1
ATOM 794 C C . GLU A 1 98 ? -2.547 9.617 -5.949 1 98.81 98 GLU A C 1
ATOM 796 O O . GLU A 1 98 ? -3.707 9.945 -6.211 1 98.81 98 GLU A O 1
ATOM 801 N N . LEU A 1 99 ? -2.143 8.344 -5.957 1 98.88 99 LEU A N 1
ATOM 802 C CA . LEU A 1 99 ? -2.998 7.223 -6.324 1 98.88 99 LEU A CA 1
ATOM 803 C C . LEU A 1 99 ? -3.568 6.543 -5.082 1 98.88 99 LEU A C 1
ATOM 805 O O . LEU A 1 99 ? -4.586 5.852 -5.16 1 98.88 99 LEU A O 1
ATOM 809 N N . TYR A 1 100 ? -2.877 6.672 -3.953 1 98.81 100 TYR A N 1
ATOM 810 C CA . TYR A 1 100 ? -3.252 5.973 -2.729 1 98.81 100 TYR A CA 1
ATOM 811 C C . TYR A 1 100 ? -2.531 6.566 -1.521 1 98.81 100 TYR A C 1
ATOM 813 O O . TYR A 1 100 ? -1.408 7.059 -1.642 1 98.81 100 TYR A O 1
ATOM 821 N N . ALA A 1 101 ? -3.158 6.504 -0.392 1 98.19 101 ALA A N 1
ATOM 822 C CA . ALA A 1 101 ? -2.514 6.875 0.866 1 98.19 101 ALA A CA 1
ATOM 823 C C . ALA A 1 101 ? -3.027 6.016 2.018 1 98.19 101 ALA A C 1
ATOM 825 O O . ALA A 1 101 ? -4.176 5.566 2.002 1 98.19 101 ALA A O 1
ATOM 826 N N . ARG A 1 102 ? -2.162 5.73 2.904 1 96.88 102 ARG A N 1
ATOM 827 C CA . ARG A 1 102 ? -2.557 5.121 4.172 1 96.88 102 ARG A CA 1
ATOM 828 C C . ARG A 1 102 ? -1.783 5.73 5.336 1 96.88 102 ARG A C 1
ATOM 830 O O . ARG A 1 102 ? -0.635 6.148 5.172 1 96.88 102 ARG A O 1
ATOM 837 N N . PHE A 1 103 ? -2.406 5.781 6.504 1 96.5 103 PHE A N 1
ATOM 838 C CA . PHE A 1 103 ? -1.801 6.379 7.688 1 96.5 103 PHE A CA 1
ATOM 839 C C . PHE A 1 103 ? -1.539 5.324 8.75 1 96.5 103 PHE A C 1
ATOM 841 O O . PHE A 1 103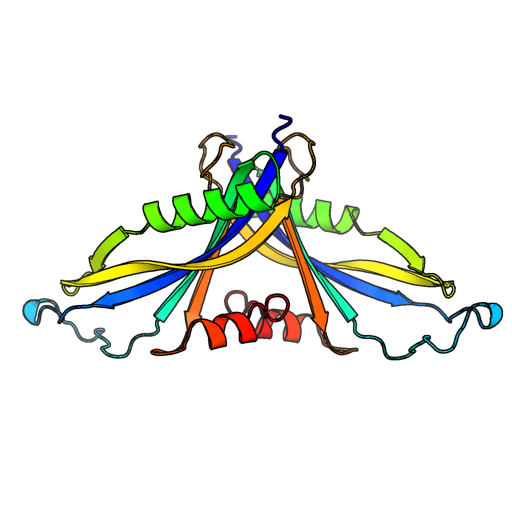 ? -2.363 4.43 8.969 1 96.5 103 PHE A O 1
ATOM 848 N N . LEU A 1 104 ? -0.383 5.43 9.336 1 95.19 104 LEU A N 1
ATOM 849 C CA . LEU A 1 104 ? 0.05 4.512 10.391 1 95.19 104 LEU A CA 1
ATOM 850 C C . LEU A 1 104 ? 0.288 5.258 11.695 1 95.19 104 LEU A C 1
ATOM 852 O O . LEU A 1 104 ? 1.104 6.18 11.75 1 95.19 104 LEU A O 1
ATOM 856 N N . HIS A 1 105 ? -0.466 4.91 12.734 1 93.31 105 HIS A N 1
ATOM 857 C CA . HIS A 1 105 ? -0.196 5.418 14.078 1 93.31 105 HIS A CA 1
ATOM 858 C C . HIS A 1 105 ? 0.875 4.586 14.773 1 93.31 105 HIS A C 1
ATOM 860 O O . HIS A 1 105 ? 0.73 3.367 14.914 1 93.31 105 HIS A O 1
ATOM 866 N N . VAL A 1 106 ? 1.84 5.211 15.102 1 91.44 106 VAL A N 1
ATOM 867 C CA . VAL A 1 106 ? 2.949 4.496 15.727 1 91.44 106 VAL A CA 1
ATOM 868 C C . VAL A 1 106 ? 3.338 5.18 17.031 1 91.44 106 VAL A C 1
ATOM 870 O O . VAL A 1 106 ? 3.078 6.375 17.219 1 91.44 106 VAL A O 1
ATOM 873 N N . LYS A 1 107 ? 3.922 4.379 17.969 1 87.38 107 LYS A N 1
ATOM 874 C CA . LYS A 1 107 ? 4.379 4.953 19.234 1 87.38 107 LYS A CA 1
ATOM 875 C C . LYS A 1 107 ? 5.406 6.055 19 1 87.38 107 LYS A C 1
ATOM 877 O O . LYS A 1 107 ? 6.176 6 18.047 1 87.38 107 LYS A O 1
ATOM 882 N N . LYS A 1 108 ? 5.414 6.844 19.906 1 85.06 108 LYS A N 1
ATOM 883 C CA . LYS A 1 108 ? 6.32 7.984 19.797 1 85.06 108 LYS A CA 1
ATOM 884 C C . LYS A 1 108 ? 7.777 7.527 19.766 1 85.06 108 LYS A C 1
ATOM 886 O O . LYS A 1 108 ? 8.148 6.574 20.453 1 85.06 108 LYS A O 1
ATOM 891 N N . ASN A 1 109 ? 8.68 8.125 18.984 1 83.19 109 ASN A N 1
ATOM 892 C CA . ASN A 1 109 ? 10.125 7.957 18.891 1 83.19 109 ASN A CA 1
ATOM 893 C C . ASN A 1 109 ? 10.492 6.664 18.156 1 83.19 109 ASN A C 1
ATOM 895 O O . ASN A 1 109 ? 11.617 6.184 18.266 1 83.19 109 ASN A O 1
ATOM 899 N N . GLU A 1 110 ? 9.484 6.031 17.578 1 89.56 110 GLU A N 1
ATOM 900 C CA . GLU A 1 110 ? 9.844 4.918 16.703 1 89.56 110 GLU A CA 1
ATOM 901 C C . GLU A 1 110 ? 10.656 5.398 15.516 1 89.56 110 GLU A C 1
ATOM 903 O O . GLU A 1 110 ? 10.383 6.457 14.945 1 89.56 110 GLU A O 1
ATOM 908 N N . THR A 1 111 ? 11.664 4.691 15.156 1 92.94 111 THR A N 1
ATOM 909 C CA . THR A 1 111 ? 12.516 5.09 14.047 1 92.94 111 THR A CA 1
ATOM 910 C C . THR A 1 111 ? 11.906 4.672 12.711 1 92.94 111 THR A C 1
ATOM 912 O O . THR A 1 111 ? 11.102 3.742 12.656 1 92.94 111 THR A O 1
ATOM 915 N N . VAL A 1 112 ? 12.297 5.285 11.68 1 94.44 112 VAL A N 1
ATOM 916 C CA . VAL A 1 112 ? 11.883 4.938 10.328 1 94.44 112 VAL A CA 1
ATOM 917 C C . VAL A 1 112 ? 12.273 3.492 10.023 1 94.44 112 VAL A C 1
ATOM 919 O O . VAL A 1 112 ? 11.492 2.748 9.414 1 94.44 112 VAL A O 1
ATOM 922 N N . ASP A 1 113 ? 13.477 3.104 10.469 1 95.12 113 ASP A N 1
ATOM 923 C CA . ASP A 1 113 ? 13.938 1.741 10.219 1 95.12 113 ASP A CA 1
ATOM 924 C C . ASP A 1 113 ? 13.016 0.721 10.883 1 95.12 113 ASP A C 1
ATOM 926 O O . ASP A 1 113 ? 12.711 -0.321 10.297 1 95.12 113 ASP A O 1
ATOM 930 N N . THR A 1 114 ? 12.578 0.998 12.047 1 94.56 114 THR A N 1
ATOM 931 C CA . THR A 1 114 ? 11.664 0.106 12.75 1 94.56 114 THR A CA 1
ATOM 932 C C . THR A 1 114 ? 10.328 0.014 12.008 1 94.56 114 THR A C 1
ATOM 934 O O . THR A 1 114 ? 9.758 -1.072 11.875 1 94.56 114 THR A O 1
ATOM 937 N N . ILE A 1 115 ? 9.852 1.144 11.523 1 94.56 115 ILE A N 1
ATOM 938 C CA . ILE A 1 115 ? 8.594 1.189 10.789 1 94.56 115 ILE A CA 1
ATOM 939 C C . ILE A 1 115 ? 8.711 0.357 9.516 1 94.56 115 ILE A C 1
ATOM 941 O O . ILE A 1 115 ? 7.832 -0.456 9.219 1 94.56 115 ILE A O 1
ATOM 945 N N . VAL A 1 116 ? 9.781 0.515 8.773 1 96 116 VAL A N 1
ATOM 946 C CA . VAL A 1 116 ? 9.992 -0.204 7.52 1 96 116 VAL A CA 1
ATOM 947 C C . VAL A 1 116 ? 10.086 -1.703 7.793 1 96 116 VAL A C 1
ATOM 949 O O . VAL A 1 116 ? 9.453 -2.508 7.109 1 96 116 VAL A O 1
ATOM 952 N N . GLN A 1 117 ? 10.781 -2.086 8.867 1 94.5 117 GLN A N 1
ATOM 953 C CA . GLN A 1 117 ? 10.961 -3.494 9.211 1 94.5 117 GLN A CA 1
ATOM 954 C C . GLN A 1 117 ? 9.633 -4.141 9.602 1 94.5 117 GLN A C 1
ATOM 956 O O . GLN A 1 117 ? 9.398 -5.312 9.297 1 94.5 117 GLN A O 1
ATOM 961 N N . THR A 1 118 ? 8.836 -3.381 10.18 1 93.62 118 THR A N 1
ATOM 962 C CA . THR A 1 118 ? 7.59 -3.922 10.703 1 93.62 118 THR A CA 1
ATOM 963 C C . THR A 1 118 ? 6.539 -4.027 9.609 1 93.62 118 THR A C 1
ATOM 965 O O . THR A 1 118 ? 5.934 -5.086 9.422 1 93.62 118 THR A O 1
ATOM 968 N N . TYR A 1 119 ? 6.41 -3 8.828 1 95 119 TYR A N 1
ATOM 969 C CA . TYR A 1 119 ? 5.254 -2.92 7.941 1 95 119 TYR A CA 1
ATOM 970 C C . TYR A 1 119 ? 5.645 -3.213 6.5 1 95 119 TYR A C 1
ATOM 972 O O . TYR A 1 119 ? 4.789 -3.494 5.66 1 95 119 TYR A O 1
ATOM 980 N N . TYR A 1 120 ? 6.906 -3.135 6.168 1 96.19 120 TYR A N 1
ATOM 981 C CA . TYR A 1 120 ? 7.414 -3.357 4.82 1 96.19 120 TYR A CA 1
ATOM 982 C C . TYR A 1 120 ? 8.656 -4.246 4.844 1 96.19 120 TYR A C 1
ATOM 984 O O . TYR A 1 120 ? 9.703 -3.871 4.32 1 96.19 120 TYR A O 1
ATOM 992 N N . PRO A 1 121 ? 8.5 -5.379 5.32 1 91.81 121 PRO A N 1
ATOM 993 C CA . PRO A 1 121 ? 9.672 -6.234 5.531 1 91.81 121 PRO A CA 1
ATOM 994 C C . PRO A 1 121 ? 10.336 -6.656 4.223 1 91.81 121 PRO A C 1
ATOM 996 O O . PRO A 1 121 ? 11.492 -7.086 4.227 1 91.81 121 PRO A O 1
ATOM 999 N N . GLU A 1 122 ? 9.688 -6.488 3.174 1 90.44 122 GLU A N 1
ATOM 1000 C CA . GLU A 1 122 ? 10.25 -6.891 1.887 1 90.44 122 GLU A CA 1
ATOM 1001 C C . GLU A 1 122 ? 11.242 -5.855 1.366 1 90.44 122 GLU A C 1
ATOM 1003 O O . GLU A 1 122 ? 12 -6.129 0.439 1 90.44 122 GLU A O 1
ATOM 1008 N N . TYR A 1 123 ? 11.195 -4.664 1.955 1 83.25 123 TYR A N 1
ATOM 1009 C CA . TYR A 1 123 ? 12.062 -3.605 1.45 1 83.25 123 TYR A CA 1
ATOM 1010 C C . TYR A 1 123 ? 13.219 -3.338 2.412 1 83.25 123 TYR A C 1
ATOM 1012 O O . TYR A 1 123 ? 13.852 -2.285 2.346 1 83.25 123 TYR A O 1
ATOM 1020 N N . LYS A 1 124 ? 13.422 -4.273 3.365 1 69.5 124 LYS A N 1
ATOM 1021 C CA . LYS A 1 124 ? 14.516 -4.094 4.309 1 69.5 124 LYS A CA 1
ATOM 1022 C C . LYS A 1 124 ? 15.867 -4.133 3.596 1 69.5 124 LYS A C 1
ATOM 1024 O O . LYS A 1 124 ? 16.016 -4.801 2.57 1 69.5 124 LYS A O 1
ATOM 1029 N N . MET B 1 1 ? 13 9.289 -25.781 1 65.06 1 MET B N 1
ATOM 1030 C CA . MET B 1 1 ? 13.031 8.102 -24.938 1 65.06 1 MET B CA 1
ATOM 1031 C C . MET B 1 1 ? 11.625 7.727 -24.484 1 65.06 1 MET B C 1
ATOM 1033 O O . MET B 1 1 ? 10.75 8.594 -24.375 1 65.06 1 MET B O 1
ATOM 1037 N N . GLN B 1 2 ? 11.203 6.473 -24.594 1 84.69 2 GLN B N 1
ATOM 1038 C CA . GLN B 1 2 ? 9.844 6.051 -24.281 1 84.69 2 GLN B CA 1
ATOM 1039 C C . GLN B 1 2 ? 9.562 6.203 -22.781 1 84.69 2 GLN B C 1
ATOM 1041 O O . GLN B 1 2 ? 10.414 5.895 -21.953 1 84.69 2 GLN B O 1
ATOM 1046 N N . HIS B 1 3 ? 8.617 7.055 -22.453 1 93.81 3 HIS B N 1
ATOM 1047 C CA . HIS B 1 3 ? 8.25 7.262 -21.062 1 93.81 3 HIS B CA 1
ATOM 1048 C C . HIS B 1 3 ? 7.117 6.332 -20.641 1 93.81 3 HIS B C 1
ATOM 1050 O O . HIS B 1 3 ? 6.172 6.121 -21.406 1 93.81 3 HIS B O 1
ATOM 1056 N N . ASN B 1 4 ? 7.363 5.664 -19.562 1 97.12 4 ASN B N 1
ATOM 1057 C CA . ASN B 1 4 ? 6.359 4.809 -18.938 1 97.12 4 ASN B CA 1
ATOM 1058 C C . ASN B 1 4 ? 5.828 5.414 -17.641 1 97.12 4 ASN B C 1
ATOM 1060 O O . ASN B 1 4 ? 6.355 6.418 -17.156 1 97.12 4 ASN B O 1
ATOM 1064 N N . MET B 1 5 ? 4.707 4.844 -17.25 1 98.38 5 MET B N 1
ATOM 1065 C CA . MET B 1 5 ? 4.121 5.277 -15.984 1 98.38 5 MET B CA 1
ATOM 1066 C C . MET B 1 5 ? 4.59 4.391 -14.836 1 98.38 5 MET B C 1
ATOM 1068 O O . MET B 1 5 ? 4.648 3.166 -14.977 1 98.38 5 MET B O 1
ATOM 1072 N N . TYR B 1 6 ? 4.965 5.027 -13.75 1 98.81 6 TYR B N 1
ATOM 1073 C CA . TYR B 1 6 ? 5.402 4.344 -12.531 1 98.81 6 TYR B CA 1
ATOM 1074 C C . TYR B 1 6 ? 4.602 4.809 -11.328 1 98.81 6 TYR B C 1
ATOM 1076 O O . TYR B 1 6 ? 4.129 5.949 -11.289 1 98.81 6 TYR B O 1
ATOM 1084 N N . ALA B 1 7 ? 4.363 3.941 -10.406 1 98.94 7 ALA B N 1
ATOM 1085 C CA . ALA B 1 7 ? 3.9 4.281 -9.062 1 98.94 7 ALA B CA 1
ATOM 1086 C C . ALA B 1 7 ? 5.059 4.273 -8.062 1 98.94 7 ALA B C 1
ATOM 1088 O O . ALA B 1 7 ? 5.781 3.279 -7.949 1 98.94 7 ALA B O 1
ATOM 1089 N N . VAL B 1 8 ? 5.309 5.336 -7.398 1 98.94 8 VAL B N 1
ATOM 1090 C CA . VAL B 1 8 ? 6.375 5.457 -6.41 1 98.94 8 VAL B CA 1
ATOM 1091 C C . VAL B 1 8 ? 5.777 5.516 -5.008 1 98.94 8 VAL B C 1
ATOM 1093 O O . VAL B 1 8 ? 4.953 6.387 -4.715 1 98.94 8 VAL B O 1
ATOM 1096 N N . LYS B 1 9 ? 6.117 4.547 -4.203 1 98.88 9 LYS B N 1
ATOM 1097 C CA . LYS B 1 9 ? 5.66 4.48 -2.82 1 98.88 9 LYS B CA 1
ATOM 1098 C C . LYS B 1 9 ? 6.594 5.254 -1.893 1 98.88 9 LYS B C 1
ATOM 1100 O O . LYS B 1 9 ? 7.789 4.969 -1.833 1 98.88 9 LYS B O 1
ATOM 1105 N N . LEU B 1 10 ? 6.027 6.184 -1.146 1 98.88 10 LEU B N 1
ATOM 1106 C CA . LEU B 1 10 ? 6.766 7.129 -0.318 1 98.88 10 LEU B CA 1
ATOM 1107 C C . LEU B 1 10 ? 6.332 7.027 1.141 1 98.88 10 LEU B C 1
ATOM 1109 O O . LEU B 1 10 ? 5.18 6.688 1.429 1 98.88 10 LEU B O 1
ATOM 1113 N N . LEU B 1 11 ? 7.266 7.312 2.01 1 98.62 11 LEU B N 1
ATOM 1114 C CA . LEU B 1 11 ? 6.977 7.359 3.439 1 98.62 11 LEU B CA 1
ATOM 1115 C C . LEU B 1 11 ? 7.254 8.75 4.008 1 98.62 11 LEU B C 1
ATOM 1117 O O . LEU B 1 11 ? 8.359 9.273 3.854 1 98.62 11 LEU B O 1
ATOM 1121 N N . PHE B 1 12 ? 6.219 9.344 4.59 1 98.44 12 PHE B N 1
ATOM 1122 C CA . PHE B 1 12 ? 6.328 10.617 5.293 1 98.44 12 PHE B CA 1
ATOM 1123 C C . PHE B 1 12 ? 6.105 10.43 6.789 1 98.44 12 PHE B C 1
ATOM 1125 O O . PHE B 1 12 ? 5.48 9.453 7.211 1 98.44 12 PHE B O 1
ATOM 1132 N N . GLU B 1 13 ? 6.586 11.344 7.523 1 97.19 13 GLU B N 1
ATOM 1133 C CA . GLU B 1 13 ? 6.41 11.367 8.969 1 97.19 13 GLU B CA 1
ATOM 1134 C C . GLU B 1 13 ? 5.875 12.719 9.445 1 97.19 13 GLU B C 1
ATOM 1136 O O . GLU B 1 13 ? 6.324 13.766 8.977 1 97.19 13 GLU B O 1
ATOM 1141 N N . SER B 1 14 ? 4.875 12.664 10.25 1 95.56 14 SER B N 1
ATOM 1142 C CA . SER B 1 14 ? 4.41 13.883 10.914 1 95.56 14 SER B CA 1
ATOM 1143 C C . SER B 1 14 ? 5.301 14.242 12.094 1 95.56 14 SER B C 1
ATOM 1145 O O . SER B 1 14 ? 5.176 13.664 13.172 1 95.56 14 SER B O 1
ATOM 1147 N N . VAL B 1 15 ? 6.129 15.203 11.898 1 92.81 15 VAL B N 1
ATOM 1148 C CA . VAL B 1 15 ? 7.066 15.602 12.938 1 92.81 15 VAL B CA 1
ATOM 1149 C C . VAL B 1 15 ? 6.496 16.797 13.719 1 92.81 15 VAL B C 1
ATOM 1151 O O . VAL B 1 15 ? 6.18 17.828 13.133 1 92.81 15 VAL B O 1
ATOM 1154 N N . HIS B 1 16 ? 6.328 16.641 15.008 1 90.25 16 HIS B N 1
ATOM 1155 C CA . HIS B 1 16 ? 5.82 17.688 15.875 1 90.25 16 HIS B CA 1
ATOM 1156 C C . HIS B 1 16 ? 6.961 18.5 16.484 1 90.25 16 HIS B C 1
ATOM 1158 O O . HIS B 1 16 ? 7.957 17.938 16.938 1 90.25 16 HIS B O 1
ATOM 1164 N N . SER B 1 17 ? 6.715 19.766 16.297 1 88.38 17 SER B N 1
ATOM 1165 C CA . SER B 1 17 ? 7.715 20.641 16.906 1 88.38 17 SER B CA 1
ATOM 1166 C C . SER B 1 17 ? 7.062 21.844 17.562 1 88.38 17 SER B C 1
ATOM 1168 O O . SER B 1 17 ? 5.902 22.156 17.281 1 88.38 17 SER B O 1
ATOM 1170 N N . GLY B 1 18 ? 7.793 22.406 18.484 1 85.5 18 GLY B N 1
ATOM 1171 C CA . GLY B 1 18 ? 7.312 23.578 19.188 1 85.5 18 GLY B CA 1
ATOM 1172 C C . GLY B 1 18 ? 6.562 23.219 20.469 1 85.5 18 GLY B C 1
ATOM 1173 O O . GLY B 1 18 ? 6.266 22.062 20.719 1 85.5 18 GLY B O 1
ATOM 1174 N N . GLU B 1 19 ? 6.355 24.281 21.375 1 87.75 19 GLU B N 1
ATOM 1175 C CA . GLU B 1 19 ? 5.586 24.141 22.609 1 87.75 19 GLU B CA 1
ATOM 1176 C C . GLU B 1 19 ? 4.125 24.516 22.406 1 87.75 19 GLU B C 1
ATOM 1178 O O . GLU B 1 19 ? 3.828 25.453 21.656 1 87.75 19 GLU B O 1
ATOM 1183 N N . PRO B 1 20 ? 3.279 23.719 22.984 1 89.62 20 PRO B N 1
ATOM 1184 C CA . PRO B 1 20 ? 1.874 24.125 22.891 1 89.62 20 PRO B CA 1
ATOM 1185 C C . PRO B 1 20 ? 1.609 25.5 23.516 1 89.62 20 PRO B C 1
ATOM 1187 O O . PRO B 1 20 ? 2.311 25.891 24.453 1 89.62 20 PRO B O 1
ATOM 1190 N N . ASP B 1 21 ? 0.655 26.203 22.953 1 92.38 21 ASP B N 1
ATOM 1191 C CA . ASP B 1 21 ? 0.136 27.422 23.578 1 92.38 21 ASP B CA 1
ATOM 1192 C C . ASP B 1 21 ? -0.679 27.109 24.828 1 92.38 21 ASP B C 1
ATOM 1194 O O . ASP B 1 21 ? -1.747 26.5 24.734 1 92.38 21 ASP B O 1
ATOM 1198 N N . PRO B 1 22 ? -0.224 27.516 25.906 1 91.81 22 PRO B N 1
ATOM 1199 C CA . PRO B 1 22 ? -0.912 27.172 27.156 1 91.81 22 PRO B CA 1
ATOM 1200 C C . PRO B 1 22 ? -2.359 27.656 27.188 1 91.81 22 PRO B C 1
ATOM 1202 O O . PRO B 1 22 ? -3.197 27.078 27.875 1 91.81 22 PRO B O 1
ATOM 1205 N N . THR B 1 23 ? -2.682 28.734 26.547 1 94.31 23 THR B N 1
ATOM 1206 C CA . THR B 1 23 ? -4.023 29.297 26.547 1 94.31 23 THR B CA 1
ATOM 1207 C C . THR B 1 23 ? -4.977 28.453 25.703 1 94.31 23 THR B C 1
ATOM 1209 O O . THR B 1 23 ? -6.195 28.625 25.781 1 94.31 23 THR B O 1
ATOM 1212 N N . LYS B 1 24 ? -4.406 27.547 24.969 1 92.69 24 LYS B N 1
ATOM 1213 C CA . LYS B 1 24 ? -5.219 26.734 24.062 1 92.69 24 LYS B CA 1
ATOM 1214 C C . LYS B 1 24 ? -5.355 25.312 24.578 1 92.69 24 LYS B C 1
ATOM 1216 O O . LYS B 1 24 ? -6.141 24.516 24.047 1 92.69 24 LYS B O 1
ATOM 1221 N N . MET B 1 25 ? -4.605 25 25.531 1 89.56 25 MET B N 1
ATOM 1222 C CA . MET B 1 25 ? -4.602 23.625 26.031 1 89.56 25 MET B CA 1
ATOM 1223 C C . MET B 1 25 ? -5.891 23.328 26.781 1 89.56 25 MET B C 1
ATOM 1225 O O . MET B 1 25 ? -6.391 24.156 27.547 1 89.56 25 MET B O 1
ATOM 1229 N N . ASP B 1 26 ? -6.461 22.156 26.438 1 91.38 26 ASP B N 1
ATOM 1230 C CA . ASP B 1 26 ? -7.645 21.688 27.156 1 91.38 26 ASP B CA 1
ATOM 1231 C C . ASP B 1 26 ? -7.398 20.312 27.781 1 91.38 26 ASP B C 1
ATOM 1233 O O . ASP B 1 26 ? -6.254 19.875 27.875 1 91.38 26 ASP B O 1
ATOM 1237 N N . GLU B 1 27 ? -8.391 19.641 28.281 1 90.12 27 GLU B N 1
ATOM 1238 C CA . GLU B 1 27 ? -8.25 18.391 29.016 1 90.12 27 GLU B CA 1
ATOM 1239 C C . GLU B 1 27 ? -7.852 17.25 28.094 1 90.12 27 GLU B C 1
ATOM 1241 O O . GLU B 1 27 ? -7.406 16.188 28.547 1 90.12 27 GLU B O 1
ATOM 1246 N N . HIS B 1 28 ? -7.879 17.547 26.781 1 87.12 28 HIS B N 1
ATOM 1247 C CA . HIS B 1 28 ? -7.602 16.484 25.812 1 87.12 28 HIS B CA 1
ATOM 1248 C C . HIS B 1 28 ? -6.168 16.578 25.297 1 87.12 28 HIS B C 1
ATOM 1250 O O . HIS B 1 28 ? -5.727 15.711 24.547 1 87.12 28 HIS B O 1
ATOM 1256 N N . TYR B 1 29 ? -5.473 17.594 25.766 1 87.25 29 TYR B N 1
ATOM 1257 C CA . TYR B 1 29 ? -4.09 17.734 25.312 1 87.25 29 TYR B CA 1
ATOM 1258 C C . TYR B 1 29 ? -3.23 16.594 25.844 1 87.25 29 TYR B C 1
ATOM 1260 O O . TYR B 1 29 ? -3.266 16.281 27.031 1 87.25 29 TYR B O 1
ATOM 1268 N N . GLU B 1 30 ? -2.521 15.93 24.844 1 82.25 30 GLU B N 1
ATOM 1269 C CA . GLU B 1 30 ? -1.553 14.898 25.203 1 82.25 30 GLU B CA 1
ATOM 1270 C C . GLU B 1 30 ? -0.162 15.242 24.672 1 82.25 30 GLU B C 1
ATOM 1272 O O . GLU B 1 30 ? 0.014 15.461 23.469 1 82.25 30 GLU B O 1
ATOM 1277 N N . GLU B 1 31 ? 0.8 15.32 25.547 1 75.44 31 GLU B N 1
ATOM 1278 C CA . GLU B 1 31 ? 2.178 15.641 25.172 1 75.44 31 GLU B CA 1
ATOM 1279 C C . GLU B 1 31 ? 2.83 14.484 24.422 1 75.44 31 GLU B C 1
ATOM 1281 O O . GLU B 1 31 ? 3.631 14.711 23.516 1 75.44 31 GLU B O 1
ATOM 1286 N N . ASN B 1 32 ? 2.537 13.258 24.844 1 75.19 32 ASN B N 1
ATOM 1287 C CA . ASN B 1 32 ? 3.17 12.086 24.25 1 75.19 32 ASN B CA 1
ATOM 1288 C C . ASN B 1 32 ? 2.248 11.406 23.234 1 75.19 32 ASN B C 1
ATOM 1290 O O . ASN B 1 32 ? 1.879 10.242 23.422 1 75.19 32 ASN B O 1
ATOM 1294 N N . HIS B 1 33 ? 2.016 12.203 22.203 1 76.31 33 HIS B N 1
ATOM 1295 C CA . HIS B 1 33 ? 1.095 11.641 21.234 1 76.31 33 HIS B CA 1
ATOM 1296 C C . HIS B 1 33 ? 1.834 10.781 20.203 1 76.31 33 HIS B C 1
ATOM 1298 O O . HIS B 1 33 ? 3.023 10.992 19.953 1 76.31 33 HIS B O 1
ATOM 1304 N N . ASP B 1 34 ? 1.146 9.812 19.734 1 81.31 34 ASP B N 1
ATOM 1305 C CA . ASP B 1 3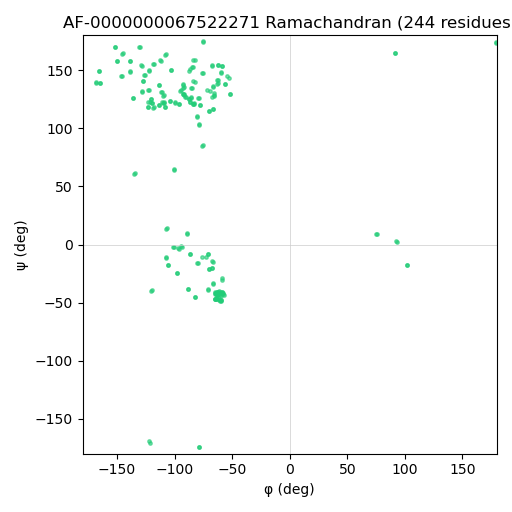4 ? 1.633 8.938 18.672 1 81.31 34 ASP B CA 1
ATOM 1306 C C . ASP B 1 34 ? 2.096 9.742 17.469 1 81.31 34 ASP B C 1
ATOM 1308 O O . ASP B 1 34 ? 1.665 10.883 17.266 1 81.31 34 ASP B O 1
ATOM 1312 N N . THR B 1 35 ? 3.119 9.242 16.891 1 90.31 35 THR B N 1
ATOM 1313 C CA . THR B 1 35 ? 3.561 9.797 15.617 1 90.31 35 THR B CA 1
ATOM 1314 C C . THR B 1 35 ? 2.748 9.211 14.461 1 90.31 35 THR B C 1
ATOM 1316 O O . THR B 1 35 ? 2.398 8.031 14.477 1 90.31 35 THR B O 1
ATOM 1319 N N . LEU B 1 36 ? 2.439 10.055 13.562 1 93.94 36 LEU B N 1
ATOM 1320 C CA . LEU B 1 36 ? 1.701 9.625 12.383 1 93.94 36 LEU B CA 1
ATOM 1321 C C . LEU B 1 36 ? 2.625 9.523 11.172 1 93.94 36 LEU B C 1
ATOM 1323 O O . LEU B 1 36 ? 3.383 10.453 10.883 1 93.94 36 LEU B O 1
ATOM 1327 N N . PHE B 1 37 ? 2.625 8.328 10.617 1 96.69 37 PHE B N 1
ATOM 1328 C CA . PHE B 1 37 ? 3.279 8.156 9.32 1 96.69 37 PHE B CA 1
ATOM 1329 C C . PHE B 1 37 ? 2.25 8.078 8.203 1 96.69 37 PHE B C 1
ATOM 1331 O O . PHE B 1 37 ? 1.116 7.645 8.422 1 96.69 37 PHE B O 1
ATOM 1338 N N . GLU B 1 38 ? 2.678 8.523 7.078 1 97.62 38 GLU B N 1
ATOM 1339 C CA . GLU B 1 38 ? 1.861 8.398 5.875 1 97.62 38 GLU B CA 1
ATOM 1340 C C . GLU B 1 38 ? 2.607 7.645 4.777 1 97.62 38 GLU B C 1
ATOM 1342 O O . GLU B 1 38 ? 3.705 8.039 4.383 1 97.62 38 GLU B O 1
ATOM 1347 N N . GLU B 1 39 ? 2.076 6.543 4.379 1 98.25 39 GLU B N 1
ATOM 1348 C CA . GLU B 1 39 ? 2.449 5.93 3.105 1 98.25 39 GLU B CA 1
ATOM 1349 C C . GLU B 1 39 ? 1.663 6.539 1.948 1 98.25 39 GLU B C 1
ATOM 1351 O O . GLU B 1 39 ? 0.431 6.555 1.968 1 98.25 39 GLU B O 1
ATOM 1356 N N . SER B 1 40 ? 2.361 7.098 0.994 1 98.69 40 SER B N 1
ATOM 1357 C CA . SER B 1 40 ? 1.752 7.699 -0.188 1 98.69 40 SER B CA 1
ATOM 1358 C C . SER B 1 40 ? 2.283 7.062 -1.468 1 98.69 40 SER B C 1
ATOM 1360 O O . SER B 1 40 ? 3.484 6.809 -1.589 1 98.69 40 SER B O 1
ATOM 1362 N N . ILE B 1 41 ? 1.351 6.719 -2.383 1 98.94 41 ILE B N 1
ATOM 1363 C CA . ILE B 1 41 ? 1.742 6.242 -3.705 1 98.94 41 ILE B CA 1
ATOM 1364 C C . ILE B 1 41 ? 1.405 7.301 -4.754 1 98.94 41 ILE B C 1
ATOM 1366 O O . ILE B 1 41 ? 0.242 7.684 -4.906 1 98.94 41 ILE B O 1
ATOM 1370 N N . ILE B 1 42 ? 2.441 7.754 -5.496 1 98.94 42 ILE B N 1
ATOM 1371 C CA . ILE B 1 42 ? 2.191 8.781 -6.5 1 98.94 42 ILE B CA 1
ATOM 1372 C C . ILE B 1 42 ? 2.539 8.242 -7.887 1 98.94 42 ILE B C 1
ATOM 1374 O O . ILE B 1 42 ? 3.367 7.332 -8.016 1 98.94 42 ILE B O 1
ATOM 1378 N N . LEU B 1 43 ? 1.911 8.828 -8.914 1 98.81 43 LEU B N 1
ATOM 1379 C CA . LEU B 1 43 ? 2.191 8.516 -10.312 1 98.81 43 LEU B CA 1
ATOM 1380 C C . LEU B 1 43 ? 3.371 9.336 -10.82 1 98.81 43 LEU B C 1
ATOM 1382 O O . LEU B 1 43 ? 3.457 10.539 -10.562 1 98.81 43 LEU B O 1
ATOM 1386 N N . VAL B 1 44 ? 4.254 8.703 -11.5 1 98.81 44 VAL B N 1
ATOM 1387 C CA . VAL B 1 44 ? 5.41 9.375 -12.086 1 98.81 44 VAL B CA 1
ATOM 1388 C C . VAL B 1 44 ? 5.625 8.875 -13.516 1 98.81 44 VAL B C 1
ATOM 1390 O O . VAL B 1 44 ? 5.652 7.664 -13.758 1 98.81 44 VAL B O 1
ATOM 1393 N N . LYS B 1 45 ? 5.684 9.75 -14.445 1 98.31 45 LYS B N 1
ATOM 1394 C CA . LYS B 1 45 ? 6.121 9.422 -15.797 1 98.31 45 LYS B CA 1
ATOM 1395 C C . LYS B 1 45 ? 7.641 9.516 -15.922 1 98.31 45 LYS B C 1
ATOM 1397 O O . LYS B 1 45 ? 8.234 10.547 -15.602 1 98.31 45 LYS B O 1
ATOM 1402 N N . ALA B 1 46 ? 8.273 8.453 -16.312 1 98.5 46 ALA B N 1
ATOM 1403 C CA . ALA B 1 46 ? 9.734 8.43 -16.375 1 98.5 46 ALA B CA 1
ATOM 1404 C C . ALA B 1 46 ? 10.219 7.453 -17.453 1 98.5 46 ALA B C 1
ATOM 1406 O O . ALA B 1 46 ? 9.43 6.652 -17.969 1 98.5 46 ALA B O 1
ATOM 1407 N N . SER B 1 47 ? 11.461 7.488 -17.734 1 97.56 47 SER B N 1
ATOM 1408 C CA . SER B 1 47 ? 12.039 6.645 -18.781 1 97.56 47 SER B CA 1
ATOM 1409 C C . SER B 1 47 ? 12.602 5.352 -18.203 1 97.56 47 SER B C 1
ATOM 1411 O O . SER B 1 47 ? 13.109 4.504 -18.938 1 97.56 47 SER B O 1
ATOM 1413 N N . GLY B 1 48 ? 12.516 5.199 -16.906 1 97.56 48 GLY B N 1
ATOM 1414 C CA . GLY B 1 48 ? 13.016 4.012 -16.234 1 97.56 48 GLY B CA 1
ATOM 1415 C C . GLY B 1 48 ? 12.828 4.062 -14.727 1 97.56 48 GLY B C 1
ATOM 1416 O O . GLY B 1 48 ? 12.43 5.094 -14.18 1 97.56 48 GLY B O 1
ATOM 1417 N N . LEU B 1 49 ? 13.164 2.953 -14.141 1 98.06 49 LEU B N 1
ATOM 1418 C CA . LEU B 1 49 ? 12.969 2.803 -12.703 1 98.06 49 LEU B CA 1
ATOM 1419 C C . LEU B 1 49 ? 13.805 3.816 -11.93 1 98.06 49 LEU B C 1
ATOM 1421 O O . LEU B 1 49 ? 13.328 4.426 -10.977 1 98.06 49 LEU B O 1
ATOM 1425 N N . GLU B 1 50 ? 15.023 4.012 -12.344 1 98.19 50 GLU B N 1
ATOM 1426 C CA . GLU B 1 50 ? 15.922 4.922 -11.641 1 98.19 50 GLU B CA 1
ATOM 1427 C C . GLU B 1 50 ? 15.422 6.359 -11.719 1 98.19 50 GLU B C 1
ATOM 1429 O O . GLU B 1 50 ? 15.422 7.074 -10.711 1 98.19 50 GLU B O 1
ATOM 1434 N N . GLU B 1 51 ? 15.062 6.734 -12.891 1 98.62 51 GLU B N 1
ATOM 1435 C CA . GLU B 1 51 ? 14.531 8.086 -13.047 1 98.62 51 GLU B CA 1
ATOM 1436 C C . GLU B 1 51 ? 13.234 8.258 -12.266 1 98.62 51 GLU B C 1
ATOM 1438 O O . GLU B 1 51 ? 13 9.312 -11.664 1 98.62 51 GLU B O 1
ATOM 1443 N N . ALA B 1 52 ? 12.344 7.25 -12.297 1 98.81 52 ALA B N 1
ATOM 1444 C CA . ALA B 1 52 ? 11.102 7.305 -11.539 1 98.81 52 ALA B CA 1
ATOM 1445 C C . ALA B 1 52 ? 11.375 7.477 -10.047 1 98.81 52 ALA B C 1
ATOM 1447 O O . ALA B 1 52 ? 10.703 8.258 -9.367 1 98.81 52 ALA B O 1
ATOM 1448 N N . HIS B 1 53 ? 12.375 6.742 -9.562 1 98.88 53 HIS B N 1
ATOM 1449 C CA . HIS B 1 53 ? 12.781 6.859 -8.164 1 98.88 53 HIS B CA 1
ATOM 1450 C C . HIS B 1 53 ? 13.234 8.281 -7.84 1 98.88 53 HIS B C 1
ATOM 1452 O O . HIS B 1 53 ? 12.766 8.883 -6.875 1 98.88 53 HIS B O 1
ATOM 1458 N N . ALA B 1 54 ? 14.086 8.812 -8.664 1 98.81 54 ALA B N 1
ATOM 1459 C CA . ALA B 1 54 ? 14.656 10.133 -8.43 1 98.81 54 ALA B CA 1
ATOM 1460 C C . ALA B 1 54 ? 13.578 11.211 -8.477 1 98.81 54 ALA B C 1
ATOM 1462 O O . ALA B 1 54 ? 13.539 12.102 -7.629 1 98.81 54 ALA B O 1
ATOM 1463 N N . LEU B 1 55 ? 12.766 11.117 -9.484 1 98.75 55 LEU B N 1
ATOM 1464 C CA . LEU B 1 55 ? 11.695 12.102 -9.633 1 98.75 55 LEU B CA 1
ATOM 1465 C C . LEU B 1 55 ? 10.703 11.992 -8.477 1 98.75 55 LEU B C 1
ATOM 1467 O O . LEU B 1 55 ? 10.25 13.008 -7.945 1 98.75 55 LEU B O 1
ATOM 1471 N N . GLY B 1 56 ? 10.344 10.75 -8.078 1 98.88 56 GLY B N 1
ATOM 1472 C CA . GLY B 1 56 ? 9.484 10.562 -6.926 1 98.88 56 GLY B CA 1
ATOM 1473 C C . GLY B 1 56 ? 10.047 11.172 -5.656 1 98.88 56 GLY B C 1
ATOM 1474 O O . GLY B 1 56 ? 9.32 11.82 -4.898 1 98.88 56 GLY B O 1
ATOM 1475 N N . GLU B 1 57 ? 11.328 10.961 -5.484 1 98.81 57 GLU B N 1
ATOM 1476 C CA . GLU B 1 57 ? 12 11.531 -4.32 1 98.81 57 GLU B CA 1
ATOM 1477 C C . GLU B 1 57 ? 11.961 13.055 -4.352 1 98.81 57 GLU B C 1
ATOM 1479 O O . GLU B 1 57 ? 11.672 13.695 -3.338 1 98.81 57 GLU B O 1
ATOM 1484 N N . GLN B 1 58 ? 12.211 13.609 -5.473 1 98.81 58 GLN B N 1
ATOM 1485 C CA . GLN B 1 58 ? 12.188 15.062 -5.629 1 98.81 58 GLN B CA 1
ATOM 1486 C C . GLN B 1 58 ? 10.805 15.625 -5.332 1 98.81 58 GLN B C 1
ATOM 1488 O O . GLN B 1 58 ? 10.672 16.625 -4.613 1 98.81 58 GLN B O 1
ATOM 1493 N N . ILE B 1 59 ? 9.812 15.047 -5.867 1 98.81 59 ILE B N 1
ATOM 1494 C CA . ILE B 1 59 ? 8.438 15.477 -5.652 1 98.81 59 ILE B CA 1
ATOM 1495 C C . ILE B 1 59 ? 8.094 15.383 -4.168 1 98.81 59 ILE B C 1
ATOM 1497 O O . ILE B 1 59 ? 7.457 16.281 -3.613 1 98.81 59 ILE B O 1
ATOM 1501 N N . ALA B 1 60 ? 8.516 14.258 -3.525 1 98.81 60 ALA B N 1
ATOM 1502 C CA . ALA B 1 60 ? 8.258 14.047 -2.104 1 98.81 60 ALA B CA 1
ATOM 1503 C C . ALA B 1 60 ? 8.883 15.156 -1.262 1 98.81 60 ALA B C 1
ATOM 1505 O O . ALA B 1 60 ? 8.234 15.719 -0.379 1 98.81 60 ALA B O 1
ATOM 1506 N N . ILE B 1 61 ? 10.117 15.445 -1.554 1 98.62 61 ILE B N 1
ATOM 1507 C CA . ILE B 1 61 ? 10.836 16.484 -0.815 1 98.62 61 ILE B CA 1
ATOM 1508 C C . ILE B 1 61 ? 10.125 17.828 -0.996 1 98.62 61 ILE B C 1
ATOM 1510 O O . ILE B 1 61 ? 9.938 18.562 -0.031 1 98.62 61 ILE B O 1
ATOM 1514 N N . GLN B 1 62 ? 9.68 18.109 -2.197 1 98.31 62 GLN B N 1
ATOM 1515 C CA . GLN B 1 62 ? 9.008 19.359 -2.502 1 98.31 62 GLN B CA 1
ATOM 1516 C C . GLN B 1 62 ? 7.625 19.422 -1.859 1 98.31 62 GLN B C 1
ATOM 1518 O O . GLN B 1 62 ? 7.059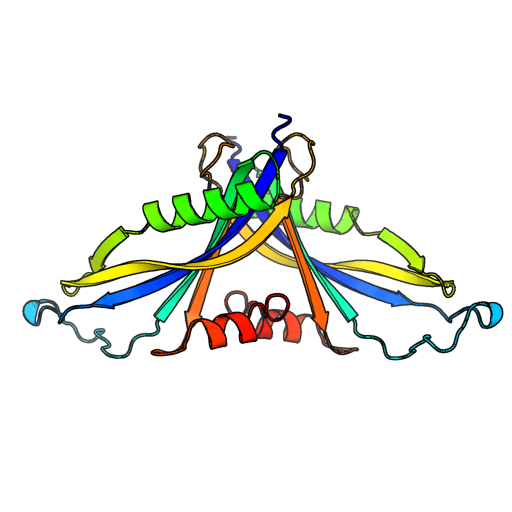 20.5 -1.688 1 98.31 62 GLN B O 1
ATOM 1523 N N . SER B 1 63 ? 7.062 18.297 -1.523 1 98.12 63 SER B N 1
ATOM 1524 C CA . SER B 1 63 ? 5.703 18.234 -0.993 1 98.12 63 SER B CA 1
ATOM 1525 C C . SER B 1 63 ? 5.691 18.422 0.52 1 98.12 63 SER B C 1
ATOM 1527 O O . SER B 1 63 ? 4.625 18.547 1.13 1 98.12 63 SER B O 1
ATOM 1529 N N . GLU B 1 64 ? 6.875 18.453 1.162 1 98.06 64 GLU B N 1
ATOM 1530 C CA . GLU B 1 64 ? 6.914 18.688 2.602 1 98.06 64 GLU B CA 1
ATOM 1531 C C . GLU B 1 64 ? 6.211 20 2.963 1 98.06 64 GLU B C 1
ATOM 1533 O O . GLU B 1 64 ? 6.32 20.984 2.236 1 98.06 64 GLU B O 1
ATOM 1538 N N . HIS B 1 65 ? 5.449 19.953 4.027 1 97.56 65 HIS B N 1
ATOM 1539 C CA . HIS B 1 65 ? 4.719 21.141 4.453 1 97.56 65 HIS B CA 1
ATOM 1540 C C . HIS B 1 65 ? 4.52 21.156 5.965 1 97.56 65 HIS B C 1
ATOM 1542 O O . HIS B 1 65 ? 4.594 20.109 6.613 1 97.56 65 HIS B O 1
ATOM 1548 N N . THR B 1 66 ? 4.309 22.328 6.465 1 96.38 66 THR B N 1
ATOM 1549 C CA . THR B 1 66 ? 4.164 22.562 7.898 1 96.38 66 THR B CA 1
ATOM 1550 C C . THR B 1 66 ? 2.875 23.328 8.195 1 96.38 66 THR B C 1
ATOM 1552 O O . THR B 1 66 ? 2.461 24.188 7.418 1 96.38 66 THR B O 1
ATOM 1555 N N . TYR B 1 67 ? 2.24 22.969 9.227 1 96.12 67 TYR B N 1
ATOM 1556 C CA . TYR B 1 67 ? 1.08 23.719 9.703 1 96.12 67 TYR B CA 1
ATOM 1557 C C . TYR B 1 67 ? 1.009 23.703 11.227 1 96.12 67 TYR B C 1
ATOM 1559 O O . TYR B 1 67 ? 1.68 22.891 11.875 1 96.12 67 TYR B O 1
ATOM 1567 N N . ASP B 1 68 ? 0.184 24.625 11.797 1 93.25 68 ASP B N 1
ATOM 1568 C CA . ASP B 1 68 ? -0.034 24.641 13.234 1 93.25 68 ASP B CA 1
ATOM 1569 C C . ASP B 1 68 ? -1.278 23.844 13.617 1 93.25 68 ASP B C 1
ATOM 1571 O O . ASP B 1 68 ? -2.32 23.969 12.969 1 93.25 68 ASP B O 1
ATOM 1575 N N . ASN B 1 69 ? -1.081 23.016 14.625 1 90.69 69 ASN B N 1
ATOM 1576 C CA . ASN B 1 69 ? -2.287 22.359 15.117 1 90.69 69 ASN B CA 1
ATOM 1577 C C . ASN B 1 69 ? -3.1 23.281 16.016 1 90.69 69 ASN B C 1
ATOM 1579 O O . ASN B 1 69 ? -2.799 24.484 16.125 1 90.69 69 ASN B O 1
ATOM 1583 N N . MET B 1 70 ? -4.164 22.734 16.609 1 90.12 70 MET B N 1
ATOM 1584 C CA . MET B 1 70 ? -5.102 23.547 17.391 1 90.12 70 MET B CA 1
ATOM 1585 C C . MET B 1 70 ? -4.441 24.078 18.656 1 90.12 70 MET B C 1
ATOM 1587 O O . MET B 1 70 ? -4.922 25.047 19.25 1 90.12 70 MET B O 1
ATOM 1591 N N . TYR B 1 71 ? -3.375 23.516 19.125 1 92.25 71 TYR B N 1
ATOM 1592 C CA . TYR B 1 71 ? -2.701 23.938 20.344 1 92.25 71 TYR B CA 1
ATOM 1593 C C . TYR B 1 71 ? -1.534 24.859 20.031 1 92.25 71 TYR B C 1
ATOM 1595 O O . TYR B 1 71 ? -0.795 25.281 20.922 1 92.25 71 TYR B O 1
ATOM 1603 N N . GLY B 1 72 ? -1.338 25.031 18.766 1 90.31 72 GLY B N 1
ATOM 1604 C CA . GLY B 1 72 ? -0.284 25.938 18.359 1 90.31 72 GLY B CA 1
ATOM 1605 C C . GLY B 1 72 ? 1.049 25.25 18.125 1 90.31 72 GLY B C 1
ATOM 1606 O O . GLY B 1 72 ? 2.066 25.922 17.906 1 90.31 72 GLY B O 1
ATOM 1607 N N . GLU B 1 73 ? 1.038 23.984 18.266 1 91.38 73 GLU B N 1
ATOM 1608 C CA . GLU B 1 73 ? 2.244 23.234 17.938 1 91.38 73 GLU B CA 1
ATOM 1609 C C . GLU B 1 73 ? 2.412 23.109 16.422 1 91.38 73 GLU B C 1
ATOM 1611 O O . GLU B 1 73 ? 1.425 23 15.688 1 91.38 73 GLU B O 1
ATOM 1616 N N . GLN B 1 74 ? 3.668 23.078 15.969 1 93.25 74 GLN B N 1
ATOM 1617 C CA . GLN B 1 74 ? 3.953 22.938 14.539 1 93.25 74 GLN B CA 1
ATOM 1618 C C . GLN B 1 74 ? 4.09 21.469 14.148 1 93.25 74 GLN B C 1
ATOM 1620 O O . GLN B 1 74 ? 4.82 20.703 14.797 1 93.25 74 GLN B O 1
ATOM 1625 N N . ILE B 1 75 ? 3.35 21.141 13.18 1 94.44 75 ILE B N 1
ATOM 1626 C CA . ILE B 1 75 ? 3.449 19.812 12.602 1 94.44 75 ILE B CA 1
ATOM 1627 C C . ILE B 1 75 ? 4.062 19.891 11.211 1 94.44 75 ILE B C 1
ATOM 1629 O O . ILE B 1 75 ? 3.576 20.641 10.352 1 94.44 75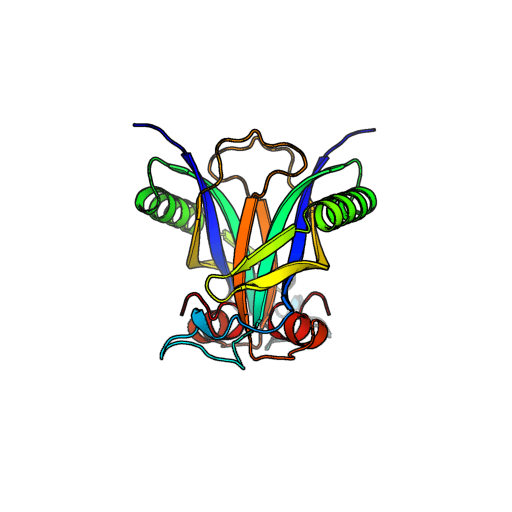 ILE B O 1
ATOM 1633 N N . THR B 1 76 ? 5.184 19.203 10.969 1 95.81 76 THR B N 1
ATOM 1634 C CA . THR B 1 76 ? 5.824 19.141 9.656 1 95.81 76 THR B CA 1
ATOM 1635 C C . THR B 1 76 ? 5.746 17.719 9.086 1 95.81 76 THR B C 1
ATOM 1637 O O . THR B 1 76 ? 6.16 16.766 9.734 1 95.81 76 THR B O 1
ATOM 1640 N N . TRP B 1 77 ? 5.105 17.625 7.941 1 97.5 77 TRP B N 1
ATOM 1641 C CA . TRP B 1 77 ? 5.164 16.375 7.191 1 97.5 77 TRP B CA 1
ATOM 1642 C C . TRP B 1 77 ? 6.465 16.281 6.398 1 97.5 77 TRP B C 1
ATOM 1644 O O . TRP B 1 77 ? 6.648 17 5.41 1 97.5 77 TRP B O 1
ATOM 1654 N N . THR B 1 78 ? 7.285 15.359 6.914 1 97.56 78 THR B N 1
ATOM 1655 C CA . THR B 1 78 ? 8.648 15.258 6.402 1 97.56 78 THR B CA 1
ATOM 1656 C C . THR B 1 78 ? 8.836 13.961 5.625 1 97.56 78 THR B C 1
ATOM 1658 O O . THR B 1 78 ? 8.453 12.891 6.094 1 97.56 78 THR B O 1
ATOM 1661 N N . PHE B 1 79 ? 9.398 14.109 4.438 1 98.75 79 PHE B N 1
ATOM 1662 C CA . PHE B 1 79 ? 9.734 12.938 3.637 1 98.75 79 PHE B CA 1
ATOM 1663 C C . PHE B 1 79 ? 10.836 12.125 4.305 1 98.75 79 PHE B C 1
ATOM 1665 O O . PHE B 1 79 ? 11.844 12.688 4.75 1 98.75 79 PHE B O 1
ATOM 1672 N N . ARG B 1 80 ? 10.656 10.781 4.32 1 98.25 80 ARG B N 1
ATOM 1673 C CA . ARG B 1 80 ? 11.641 9.953 5.004 1 98.25 80 ARG B CA 1
ATOM 1674 C C . ARG B 1 80 ? 12.289 8.961 4.039 1 98.25 80 ARG B C 1
ATOM 1676 O O . ARG B 1 80 ? 13.5 8.734 4.098 1 98.25 80 ARG B O 1
ATOM 1683 N N . LYS B 1 81 ? 11.438 8.383 3.104 1 97.75 81 LYS B N 1
ATOM 1684 C CA . LYS B 1 81 ? 12.016 7.289 2.33 1 97.75 81 LYS B CA 1
ATOM 1685 C C . LYS B 1 81 ? 11.164 6.977 1.102 1 97.75 81 LYS B C 1
ATOM 1687 O O . LYS B 1 81 ? 9.938 7.016 1.165 1 97.75 81 LYS B O 1
ATOM 1692 N N . VAL B 1 82 ? 11.836 6.723 -0.005 1 98.62 82 VAL B N 1
ATOM 1693 C CA . VAL B 1 82 ? 11.195 5.984 -1.086 1 98.62 82 VAL B CA 1
ATOM 1694 C C . VAL B 1 82 ? 11.18 4.492 -0.761 1 98.62 82 VAL B C 1
ATOM 1696 O O . VAL B 1 82 ? 12.242 3.879 -0.605 1 98.62 82 VAL B O 1
ATOM 1699 N N . LEU B 1 83 ? 10.023 3.9 -0.685 1 98.38 83 LEU B N 1
ATOM 1700 C CA . LEU B 1 83 ? 9.914 2.504 -0.277 1 98.38 83 LEU B CA 1
ATOM 1701 C C . LEU B 1 83 ? 10.031 1.575 -1.48 1 98.38 83 LEU B C 1
ATOM 1703 O O . LEU B 1 83 ? 10.648 0.511 -1.391 1 98.38 83 LEU B O 1
ATOM 1707 N N . HIS B 1 84 ? 9.469 1.941 -2.594 1 98.38 84 HIS B N 1
ATOM 1708 C CA . HIS B 1 84 ? 9.352 1.036 -3.732 1 98.38 84 HIS B CA 1
ATOM 1709 C C . HIS B 1 84 ? 8.914 1.782 -4.988 1 98.38 84 HIS B C 1
ATOM 1711 O O . HIS B 1 84 ? 8.156 2.752 -4.906 1 98.38 84 HIS B O 1
ATOM 1717 N N . VAL B 1 85 ? 9.445 1.47 -6.074 1 98.69 85 VAL B N 1
ATOM 1718 C CA . VAL B 1 85 ? 8.992 1.942 -7.375 1 98.69 85 VAL B CA 1
ATOM 1719 C C . VAL B 1 85 ? 8.359 0.789 -8.156 1 98.69 85 VAL B C 1
ATOM 1721 O O . VAL B 1 85 ? 8.969 -0.271 -8.305 1 98.69 85 VAL B O 1
ATOM 1724 N N . PHE B 1 86 ? 7.152 0.967 -8.664 1 98.56 86 PHE B N 1
ATOM 1725 C CA . PHE B 1 86 ? 6.363 -0.032 -9.375 1 98.56 86 PHE B CA 1
ATOM 1726 C C . PHE B 1 86 ? 6.039 0.439 -10.789 1 98.56 86 PHE B C 1
ATOM 1728 O O . PHE B 1 86 ? 5.5 1.53 -10.977 1 98.56 86 PHE B O 1
ATOM 1735 N N . GLU B 1 87 ? 6.387 -0.377 -11.727 1 98.5 87 GLU B N 1
ATOM 1736 C CA . GLU B 1 87 ? 6.086 -0.018 -13.109 1 98.5 87 GLU B CA 1
ATOM 1737 C C . GLU B 1 87 ? 4.668 -0.442 -13.492 1 98.5 87 GLU B C 1
ATOM 1739 O O . GLU B 1 87 ? 4.301 -1.608 -13.336 1 98.5 87 GLU B O 1
ATOM 1744 N N . LEU B 1 88 ? 3.881 0.508 -13.992 1 98.44 88 LEU B N 1
ATOM 1745 C CA . LEU B 1 88 ? 2.543 0.202 -14.492 1 98.44 88 LEU B CA 1
ATOM 1746 C C . LEU B 1 88 ? 2.596 -0.284 -15.938 1 98.44 88 LEU B C 1
ATOM 1748 O O . LEU B 1 88 ? 3.49 0.103 -16.688 1 98.44 88 LEU B O 1
ATOM 1752 N N . ASP B 1 89 ? 1.587 -1.109 -16.281 1 96.56 89 ASP B N 1
ATOM 1753 C CA . ASP B 1 89 ? 1.507 -1.486 -17.688 1 96.56 89 ASP B CA 1
ATOM 1754 C C . ASP B 1 89 ? 0.969 -0.335 -18.531 1 96.56 89 ASP B C 1
ATOM 1756 O O . ASP B 1 89 ? 0.587 0.709 -18 1 96.56 89 ASP B O 1
ATOM 1760 N N . ASN B 1 90 ? 0.952 -0.511 -19.75 1 94.56 90 ASN B N 1
ATOM 1761 C CA . ASN B 1 90 ? 0.589 0.565 -20.672 1 94.56 90 ASN B CA 1
ATOM 1762 C C . ASN B 1 90 ? -0.913 0.59 -20.938 1 94.56 90 ASN B C 1
ATOM 1764 O O . ASN B 1 90 ? -1.381 1.325 -21.812 1 94.56 90 ASN B O 1
ATOM 1768 N N . ALA B 1 91 ? -1.661 -0.185 -20.203 1 94.81 91 ALA B N 1
ATOM 1769 C CA . ALA B 1 91 ? -3.111 -0.177 -20.375 1 94.81 91 ALA B CA 1
ATOM 1770 C C . ALA B 1 91 ? -3.709 1.157 -19.938 1 94.81 91 ALA B C 1
ATOM 1772 O O . ALA B 1 91 ? -3.121 1.869 -19.125 1 94.81 91 ALA B O 1
ATOM 1773 N N . PRO B 1 92 ? -4.852 1.522 -20.5 1 96.38 92 PRO B N 1
ATOM 1774 C CA . PRO B 1 92 ? -5.512 2.762 -20.094 1 96.38 92 PRO B CA 1
ATOM 1775 C C . PRO B 1 92 ? -5.93 2.742 -18.625 1 96.38 92 PRO B C 1
ATOM 1777 O O . PRO B 1 92 ? -6.086 1.67 -18.031 1 96.38 92 PRO B O 1
ATOM 1780 N N . PHE B 1 93 ? -6.012 3.945 -18.109 1 97.62 93 PHE B N 1
ATOM 1781 C CA . PHE B 1 93 ? -6.5 4.082 -16.734 1 97.62 93 PHE B CA 1
ATOM 1782 C C . PHE B 1 93 ? -8.016 3.896 -16.688 1 97.62 93 PHE B C 1
ATOM 1784 O O . PHE B 1 93 ? -8.766 4.875 -16.672 1 97.62 93 PHE B O 1
ATOM 1791 N N . GLU B 1 94 ? -8.375 2.666 -16.594 1 97.44 94 GLU B N 1
ATOM 1792 C CA . GLU B 1 94 ? -9.781 2.277 -16.516 1 97.44 94 GLU B CA 1
ATOM 1793 C C . GLU B 1 94 ? -10.016 1.296 -15.367 1 97.44 94 GLU B C 1
ATOM 1795 O O . GLU B 1 94 ? -9.07 0.821 -14.742 1 97.44 94 GLU B O 1
ATOM 1800 N N . THR B 1 95 ? -11.297 1.078 -15.125 1 98.44 95 THR B N 1
ATOM 1801 C CA . THR B 1 95 ? -11.656 0.12 -14.094 1 98.44 95 THR B CA 1
ATOM 1802 C C . THR B 1 95 ? -10.945 -1.213 -14.312 1 98.44 95 THR B C 1
ATOM 1804 O O . THR B 1 95 ? -10.961 -1.756 -15.414 1 98.44 95 THR B O 1
ATOM 1807 N N . GLY B 1 96 ? -10.312 -1.708 -13.281 1 98.31 96 GLY B N 1
ATOM 1808 C CA . GLY B 1 96 ? -9.617 -2.98 -13.359 1 98.31 96 GLY B CA 1
ATOM 1809 C C . GLY B 1 96 ? -8.117 -2.83 -13.5 1 98.31 96 GLY B C 1
ATOM 1810 O O . GLY B 1 96 ? -7.367 -3.783 -13.273 1 98.31 96 GLY B O 1
ATOM 1811 N N . LYS B 1 97 ? -7.672 -1.624 -13.898 1 98.38 97 LYS B N 1
ATOM 1812 C CA . LYS B 1 97 ? -6.234 -1.42 -14.055 1 98.38 97 LYS B CA 1
ATOM 1813 C C . LYS B 1 97 ? -5.516 -1.522 -12.711 1 98.38 97 LYS B C 1
ATOM 1815 O O . LYS B 1 97 ? -5.898 -0.86 -11.75 1 98.38 97 LYS B O 1
ATOM 1820 N N . GLU B 1 98 ? -4.484 -2.32 -12.617 1 98.81 98 GLU B N 1
ATOM 1821 C CA . GLU B 1 98 ? -3.666 -2.418 -11.414 1 98.81 98 GLU B CA 1
ATOM 1822 C C . GLU B 1 98 ? -2.693 -1.246 -11.312 1 98.81 98 GLU B C 1
ATOM 1824 O O . GLU B 1 98 ? -1.934 -0.98 -12.25 1 98.81 98 GLU B O 1
ATOM 1829 N N . LEU B 1 99 ? -2.709 -0.533 -10.195 1 98.88 99 LEU B N 1
ATOM 1830 C CA . LEU B 1 99 ? -1.893 0.653 -9.961 1 98.88 99 LEU B CA 1
ATOM 1831 C C . LEU B 1 99 ? -0.641 0.304 -9.164 1 98.88 99 LEU B C 1
ATOM 1833 O O . LEU B 1 99 ? 0.342 1.049 -9.188 1 98.88 99 LEU B O 1
ATOM 1837 N N . TYR B 1 100 ? -0.704 -0.777 -8.398 1 98.81 100 TYR B N 1
ATOM 1838 C CA . TYR B 1 100 ? 0.383 -1.151 -7.496 1 98.81 100 TYR B CA 1
ATOM 1839 C C . TYR B 1 100 ? 0.222 -2.588 -7.012 1 98.81 100 TYR B C 1
ATOM 1841 O O . TYR B 1 100 ? -0.9 -3.078 -6.867 1 98.81 100 TYR B O 1
ATOM 1849 N N . ALA B 1 101 ? 1.3 -3.23 -6.758 1 98.19 101 ALA B N 1
ATOM 1850 C CA . ALA B 1 101 ? 1.283 -4.547 -6.121 1 98.19 101 ALA B CA 1
ATOM 1851 C C . ALA B 1 101 ? 2.486 -4.727 -5.199 1 98.19 101 ALA B C 1
ATOM 1853 O O . ALA B 1 101 ? 3.555 -4.16 -5.445 1 98.19 101 ALA B O 1
ATOM 1854 N N . ARG B 1 102 ? 2.254 -5.406 -4.152 1 96.94 102 ARG B N 1
ATOM 1855 C CA . ARG B 1 102 ? 3.348 -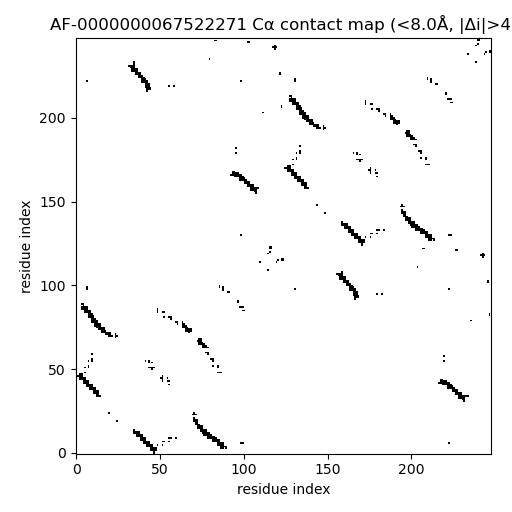5.852 -3.295 1 96.94 102 ARG B CA 1
ATOM 1856 C C . ARG B 1 102 ? 3.125 -7.281 -2.82 1 96.94 102 ARG B C 1
ATOM 1858 O O . ARG B 1 102 ? 1.983 -7.711 -2.637 1 96.94 102 ARG B O 1
ATOM 1865 N N . PHE B 1 103 ? 4.215 -8.023 -2.619 1 96.62 103 PHE B N 1
ATOM 1866 C CA . PHE B 1 103 ? 4.141 -9.414 -2.211 1 96.62 103 PHE B CA 1
ATOM 1867 C C . PHE B 1 103 ? 4.707 -9.602 -0.807 1 96.62 103 PHE B C 1
ATOM 1869 O O . PHE B 1 103 ? 5.723 -9 -0.456 1 96.62 103 PHE B O 1
ATOM 1876 N N . LEU B 1 104 ? 3.998 -10.391 -0.034 1 95.31 104 LEU B N 1
ATOM 1877 C CA . LEU B 1 104 ? 4.375 -10.688 1.342 1 95.31 104 LEU B CA 1
ATOM 1878 C C . LEU B 1 104 ? 4.633 -12.18 1.523 1 95.31 104 LEU B C 1
ATOM 1880 O O . LEU B 1 104 ? 3.75 -13 1.274 1 95.31 104 LEU B O 1
ATOM 1884 N N . HIS B 1 105 ? 5.871 -12.539 1.881 1 93.56 105 HIS B N 1
ATOM 1885 C CA . HIS B 1 105 ? 6.176 -13.914 2.27 1 93.56 105 HIS B CA 1
ATOM 1886 C C . HIS B 1 105 ? 5.832 -14.164 3.732 1 93.56 105 HIS B C 1
ATOM 1888 O O . HIS B 1 105 ? 6.324 -13.453 4.617 1 93.56 105 HIS B O 1
ATOM 1894 N N . VAL B 1 106 ? 5.027 -15.047 3.889 1 91.75 106 VAL B N 1
ATOM 1895 C CA . VAL B 1 106 ? 4.59 -15.32 5.254 1 91.75 106 VAL B CA 1
ATOM 1896 C C . VAL B 1 106 ? 4.727 -16.812 5.551 1 91.75 106 VAL B C 1
ATOM 1898 O O . VAL B 1 106 ? 4.738 -17.641 4.633 1 91.75 106 VAL B O 1
ATOM 1901 N N . LYS B 1 107 ? 4.887 -17.156 6.871 1 87.88 107 LYS B N 1
ATOM 1902 C CA . LYS B 1 107 ? 4.973 -18.562 7.262 1 87.88 107 LYS B CA 1
ATOM 1903 C C . LYS B 1 107 ? 3.725 -19.328 6.836 1 87.88 107 LYS B C 1
ATOM 1905 O O . LYS B 1 107 ? 2.625 -18.766 6.809 1 87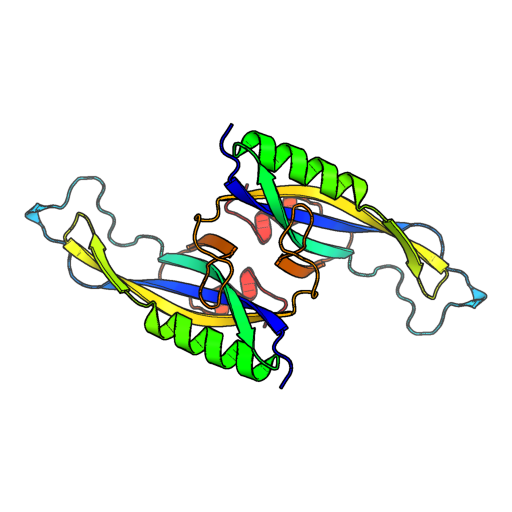.88 107 LYS B O 1
ATOM 1910 N N . LYS B 1 108 ? 3.955 -20.484 6.668 1 85.88 108 LYS B N 1
ATOM 1911 C CA . LYS B 1 108 ? 2.865 -21.344 6.219 1 85.88 108 LYS B CA 1
ATOM 1912 C C . LYS B 1 108 ? 1.741 -21.391 7.254 1 85.88 108 LYS B C 1
ATOM 1914 O O . LYS B 1 108 ? 1.998 -21.391 8.461 1 85.88 108 LYS B O 1
ATOM 1919 N N . ASN B 1 109 ? 0.472 -21.406 6.883 1 83.94 109 ASN B N 1
ATOM 1920 C CA . ASN B 1 109 ? -0.75 -21.578 7.664 1 83.94 109 ASN B CA 1
ATOM 1921 C C . ASN B 1 109 ? -1.081 -20.312 8.461 1 83.94 109 ASN B C 1
ATOM 1923 O O . ASN B 1 109 ? -1.861 -20.375 9.414 1 83.94 109 ASN B O 1
ATOM 1927 N N . GLU B 1 110 ? -0.354 -19.25 8.172 1 90.12 110 GLU B N 1
ATOM 1928 C CA . GLU B 1 110 ? -0.802 -18 8.758 1 90.12 110 GLU B CA 1
ATOM 1929 C C . GLU B 1 110 ? -2.193 -17.625 8.258 1 90.12 110 GLU B C 1
ATOM 1931 O O . GLU B 1 110 ? -2.506 -17.812 7.078 1 90.12 110 GLU B O 1
ATOM 1936 N N . THR B 1 111 ? -3.018 -17.141 9.109 1 93.31 111 THR B N 1
ATOM 1937 C CA . THR B 1 111 ? -4.379 -16.797 8.727 1 93.31 111 THR B CA 1
ATOM 1938 C C . THR B 1 111 ? -4.426 -15.398 8.109 1 93.31 111 THR B C 1
ATOM 1940 O O . THR B 1 111 ? -3.549 -14.57 8.367 1 93.31 111 THR B O 1
ATOM 1943 N N . VAL B 1 112 ? -5.422 -15.133 7.367 1 94.69 112 VAL B N 1
ATOM 1944 C CA . VAL B 1 112 ? -5.664 -13.812 6.785 1 94.69 112 VAL B CA 1
ATOM 1945 C C . VAL B 1 112 ? -5.777 -12.773 7.898 1 94.69 112 VAL B C 1
ATOM 1947 O O . VAL B 1 112 ? -5.238 -11.672 7.785 1 94.69 112 VAL B O 1
ATOM 1950 N N . ASP B 1 113 ? -6.461 -13.148 8.992 1 95.25 113 ASP B N 1
ATOM 1951 C CA . ASP B 1 113 ? -6.633 -12.219 10.109 1 95.25 113 ASP B CA 1
ATOM 1952 C C . ASP B 1 113 ? -5.281 -11.836 10.711 1 95.25 113 ASP B C 1
ATOM 1954 O O . ASP B 1 113 ? -5.059 -10.672 11.047 1 95.25 113 ASP B O 1
ATOM 1958 N N . THR B 1 114 ? -4.414 -12.758 10.836 1 94.75 114 THR B N 1
ATOM 1959 C CA . THR B 1 114 ? -3.084 -12.484 11.375 1 94.75 114 THR B CA 1
ATOM 1960 C C . THR B 1 114 ? -2.311 -11.555 10.438 1 94.75 114 THR B C 1
ATOM 1962 O O . THR B 1 114 ? -1.635 -10.633 10.898 1 94.75 114 THR B O 1
ATOM 1965 N N . ILE B 1 115 ? -2.438 -11.797 9.141 1 94.75 115 ILE B N 1
ATOM 1966 C CA . ILE B 1 115 ? -1.759 -10.969 8.148 1 94.75 115 ILE B CA 1
ATOM 1967 C C . ILE B 1 115 ? -2.279 -9.539 8.227 1 94.75 115 ILE B C 1
ATOM 1969 O O . ILE B 1 115 ? -1.493 -8.586 8.25 1 94.75 115 ILE B O 1
ATOM 1973 N N . VAL B 1 116 ? -3.576 -9.352 8.281 1 96.12 116 VAL B N 1
ATOM 1974 C CA . VAL B 1 116 ? -4.195 -8.031 8.328 1 96.12 116 VAL B CA 1
ATOM 1975 C C . VAL B 1 116 ? -3.77 -7.309 9.609 1 96.12 116 VAL B C 1
ATOM 1977 O O . VAL B 1 116 ? -3.373 -6.141 9.57 1 96.12 116 VAL B O 1
ATOM 1980 N N . GLN B 1 117 ? -3.723 -8.016 10.734 1 94.62 117 GLN B N 1
ATOM 1981 C CA . GLN B 1 117 ? -3.361 -7.426 12.023 1 94.62 117 GLN B CA 1
ATOM 1982 C C . GLN B 1 117 ? -1.903 -6.977 12.031 1 94.62 117 GLN B C 1
ATOM 1984 O O . GLN B 1 117 ? -1.564 -5.961 12.633 1 94.62 117 GLN B O 1
ATOM 1989 N N . THR B 1 118 ? -1.139 -7.699 11.352 1 93.69 118 THR B N 1
ATOM 1990 C CA . THR B 1 118 ? 0.297 -7.441 11.391 1 93.69 118 THR B CA 1
ATOM 1991 C C . THR B 1 118 ? 0.666 -6.305 10.438 1 93.69 118 THR B C 1
ATOM 1993 O O . THR B 1 118 ? 1.339 -5.352 10.836 1 93.69 118 THR B O 1
ATOM 1996 N N . TYR B 1 119 ? 0.137 -6.344 9.258 1 95 119 TYR B N 1
ATOM 1997 C CA . TYR B 1 119 ? 0.654 -5.461 8.219 1 95 119 TYR B CA 1
ATOM 1998 C C . TYR B 1 119 ? -0.31 -4.309 7.945 1 95 119 TYR B C 1
ATOM 2000 O O . TYR B 1 119 ? 0.067 -3.305 7.344 1 95 119 TYR B O 1
ATOM 2008 N N . TYR B 1 120 ? -1.55 -4.426 8.352 1 96.19 120 TYR B N 1
ATOM 2009 C CA . TYR B 1 120 ? -2.58 -3.416 8.133 1 96.19 120 TYR B CA 1
ATOM 2010 C C . TYR B 1 120 ? -3.385 -3.176 9.398 1 96.19 120 TYR B C 1
ATOM 2012 O O . TYR B 1 120 ? -4.613 -3.283 9.398 1 96.19 120 TYR B O 1
ATOM 2020 N N . PRO B 1 121 ? -2.742 -2.756 10.375 1 91.75 121 PRO B N 1
ATOM 2021 C CA . PRO B 1 121 ? -3.404 -2.656 11.68 1 91.75 121 PRO B CA 1
ATOM 2022 C C . PRO B 1 121 ? -4.5 -1.594 11.703 1 91.75 121 PRO B C 1
ATOM 2024 O O . PRO B 1 121 ? -5.359 -1.607 12.586 1 91.75 121 PRO B O 1
ATOM 2027 N N . GLU B 1 122 ? -4.539 -0.777 10.766 1 90.44 122 GLU B N 1
ATOM 2028 C CA . GLU B 1 122 ? -5.539 0.283 10.734 1 90.44 122 GLU B CA 1
ATOM 2029 C C . GLU B 1 122 ? -6.879 -0.24 10.227 1 90.44 122 GLU B C 1
ATOM 2031 O O . GLU B 1 122 ? -7.906 0.426 10.367 1 90.44 122 GLU B O 1
ATOM 2036 N N . TYR B 1 123 ? -6.836 -1.426 9.609 1 83.44 123 TYR B N 1
ATOM 2037 C CA . TYR B 1 123 ? -8.07 -1.942 9.023 1 83.44 123 TYR B CA 1
ATOM 2038 C C . TYR B 1 123 ? -8.617 -3.105 9.844 1 83.44 123 TYR B C 1
ATOM 2040 O O . TYR B 1 123 ? -9.422 -3.896 9.352 1 83.44 123 TYR B O 1
ATOM 2048 N N . LYS B 1 124 ? -8.086 -3.266 11.047 1 69.06 124 LYS B N 1
ATOM 2049 C CA . LYS B 1 124 ? -8.586 -4.336 11.906 1 69.06 124 LYS B CA 1
ATOM 2050 C C . LYS B 1 124 ? -10.047 -4.102 12.281 1 69.06 124 LYS B C 1
ATOM 2052 O O . LYS B 1 124 ? -10.508 -2.959 12.32 1 69.06 124 LYS B O 1
#

pLDDT: mean 94.21, std 6.2, range [64.62, 98.94]

Sequence (248 aa):
MQHNMYAVKLLFESVHSGEPDPTKMDEHYEENHDTLFEESIILVKASGLEEAHALGEQIAIQSEHTYDNMYGEQITWTFRKVLHVFELDNAPFETGKELYARFLHVKKNETVDTIVQTYYPEYKMQHNMYAVKLLFESVHSGEPDPTKMDEHYEENHDTLFEESIILVKASGLEEAHALGEQIAIQSEHTYDNMYGEQITWTFRKVLHVFELDNAPFETGKELYARFLHVKKNETVDTIVQTYYPEYK

InterPro domains:
  IPR025630 Protein of unknown function DUF4288 [PF14119] (6-100)

Organism: Bacillus anthracis (NCBI:txid1392)

Solvent-accessible surface area (backbone atoms only — not comparable to full-atom values): 13846 Å² total; per-residue (Å²): 130,73,66,43,50,27,26,33,31,33,34,33,35,50,44,78,39,80,67,64,38,74,90,53,58,57,94,78,66,63,91,86,49,62,32,43,32,37,42,38,30,26,31,30,69,23,72,42,71,67,53,30,46,52,51,43,48,52,52,42,57,69,61,43,49,71,48,65,49,91,35,55,26,36,35,31,40,38,64,73,43,80,68,48,75,39,80,41,71,88,66,70,97,40,66,71,34,61,61,44,74,48,71,44,82,37,64,64,88,63,48,69,67,57,51,39,51,63,60,38,57,82,67,103,129,74,66,44,48,28,26,31,32,32,35,32,35,49,43,76,40,78,67,63,37,75,91,53,58,58,95,79,67,64,92,86,49,62,32,44,32,36,42,37,29,27,32,30,70,22,72,41,72,67,52,31,48,53,50,44,50,51,52,42,58,69,61,44,50,69,48,66,49,89,35,54,25,36,36,31,40,39,64,75,42,80,65,46,75,40,80,41,73,89,66,69,96,40,65,72,36,62,61,45,73,49,70,44,84,37,65,63,89,64,49,69,68,56,49,40,52,63,59,39,58,80,65,103